Protein AF-A0AAV6U0J9-F1 (afdb_monomer)

Foldseek 3Di:
DCVLCVVVVVAWDDDDPDIHGHDDDPVVSVVSVVVVVVSCVVVVHDDDVVPDDPDDQWDQDPQWIDHDQKIFGHPVLLVCLLPQDDDFFLVSLVVNCVSLVVVVFQDPPLCVLCVLSVVLNDDDDRPPGRPCDPSNVSSSVVSSVSSVPTGIAGHDDPVFDWDWDWDDDPFWIKIWIWTQDPVRDTGTNTIDIDGRPCPCVLVVQQVVVVVLCVVVVVAWDDDRPDIHGHDDDPVVSVVSVVVSVVSCVVVVHDDDVVPDDPDDQWDCDPQWIDHPNDTHHHPVLVVCLVPQPDDPDPVSLVVSCVSVVVVCVVDPPSVVVVVVSVVVVVVVVVVVVVVPPPPDDDD

Mean predicted aligned error: 19.62 Å

InterPro domains:
  IPR000477 Reverse transcriptase domain [PF00078] (2-65)
  IPR000477 Reverse transcriptase domain [PF00078] (179-273)
  IPR043128 Reverse transcriptase/Diguanylate cyclase domain [G3DSA:3.30.70.270] (1-72)
  IPR043128 Reverse transcriptase/Diguanylate cyclase domain [G3DSA:3.30.70.270] (76-165)
  IPR043128 Reverse transcriptase/Diguanylate cyclase domain [G3DSA:3.30.70.270] (201-274)
  IPR043128 Reverse transcriptase/Diguanylate cyclase domain [G3DSA:3.30.70.270] (284-347)
  IPR043502 DNA/RNA polymerase superfamily [SSF56672] (1-189)
  IPR043502 DNA/RNA polymerase superfamily [SSF56672] (192-322)
  IPR051320 Viral Replication and Maturation Polyprotein [PTHR33064] (2-189)

Solvent-accessible surface area (backbone atoms only — not comparable to full-atom values): 20963 Å² total; per-residue (Å²): 93,63,84,76,41,59,94,39,58,92,40,37,52,64,53,87,92,48,72,50,74,61,63,94,46,71,73,54,38,54,52,54,50,51,55,49,50,52,52,34,53,77,70,72,54,82,84,59,72,95,77,62,84,75,97,58,71,61,41,82,53,97,69,21,36,40,35,88,63,34,39,27,68,29,65,76,61,49,48,56,51,66,69,51,71,86,64,80,42,61,67,47,44,50,52,50,52,53,60,54,53,74,47,38,65,53,32,84,64,41,66,66,48,42,37,56,59,55,56,68,59,61,73,90,65,88,78,63,79,69,84,80,47,71,67,37,52,54,26,53,52,50,56,39,48,41,61,70,76,42,50,70,33,40,56,84,58,89,89,55,72,77,42,78,49,73,51,78,52,102,64,28,45,39,36,37,36,27,35,64,49,97,85,74,45,81,44,58,47,42,58,47,67,48,69,65,52,70,74,56,42,58,59,55,45,30,51,49,40,51,63,67,41,60,97,37,65,92,39,38,47,70,52,58,94,47,74,51,72,58,63,95,46,70,73,56,37,53,52,55,50,51,54,51,51,54,50,29,60,75,69,72,54,83,85,59,71,94,75,61,85,74,96,61,72,60,44,82,52,96,72,21,38,39,34,89,98,42,78,42,80,31,68,76,59,53,48,54,61,74,68,52,72,83,65,87,47,74,67,46,46,51,52,49,51,53,60,51,54,76,46,41,90,79,40,86,65,38,69,63,60,48,45,56,58,49,50,58,59,51,56,61,51,56,58,64,68,62,68,76,75,81,83,84,78,82,132

Secondary structure (DSSP, 8-state):
-TTTSGGGTTTEEEETTEEEE--SSHHHHHHHHHHHHHHHHHTT----GGG---S-SEEEETTEEEETTEEEE-HHHHHHHHTPPPP-SHHHHHHHHHHHHHTGGGSTTHHHHTHHHHHTT-SS-SSS-----HHHHHHHHHHHHHHHH---EEPP-TTSPEEEEEEEETTEEEEEEEEE-TTS-EEEEEEEEEETGGGSHHHHHHHHHHHHTTT-TTTEEEETTEEEE--SSHHHHHHHHHHHHHHHHHTT----GGG---S-SSEEETTEEEETTEEEEPHHHHHHHHTPPPP-SHHHHHHHHHHHHHTGGGSTTHHHHHHHHHHHHHHHHHHHHHTTSSS----

Organism: NCBI:txid931172

pLDDT: mean 70.61, std 13.32, range [30.5, 90.56]

Structure (mmCIF, N/CA/C/O backbone):
data_AF-A0AAV6U0J9-F1
#
_entry.id   AF-A0AAV6U0J9-F1
#
loop_
_atom_site.group_PDB
_atom_site.id
_atom_site.type_symbol
_atom_site.label_atom_id
_atom_site.label_alt_id
_atom_site.label_comp_id
_atom_site.label_asym_id
_atom_site.label_entity_id
_atom_site.label_seq_id
_atom_site.pdbx_PDB_ins_code
_atom_site.Cartn_x
_atom_site.Cartn_y
_atom_site.Cartn_z
_atom_site.occupancy
_atom_site.B_iso_or_equiv
_atom_site.auth_seq_id
_atom_site.auth_comp_id
_atom_site.auth_asym_id
_atom_site.auth_atom_id
_atom_site.pdbx_PDB_model_num
ATOM 1 N N . MET A 1 1 ? -1.924 2.643 21.046 1.00 60.50 1 MET A N 1
ATOM 2 C CA . MET A 1 1 ? -2.265 3.977 20.509 1.00 60.50 1 MET A CA 1
ATOM 3 C C . MET A 1 1 ? -3.464 3.921 19.565 1.00 60.50 1 MET A C 1
ATOM 5 O O . MET A 1 1 ? -4.468 4.531 19.887 1.00 60.50 1 MET A O 1
ATOM 9 N N . ALA A 1 2 ? -3.434 3.130 18.482 1.00 60.31 2 ALA A N 1
ATOM 10 C CA . ALA A 1 2 ? -4.578 2.999 17.561 1.00 60.31 2 ALA A CA 1
ATOM 11 C C . ALA A 1 2 ? -5.885 2.516 18.226 1.00 60.31 2 ALA A C 1
ATOM 13 O O . ALA A 1 2 ? -6.949 3.039 17.942 1.00 60.31 2 ALA A O 1
ATOM 14 N N . SER A 1 3 ? -5.817 1.575 19.175 1.00 70.81 3 SER A N 1
ATOM 15 C CA . SER A 1 3 ? -6.992 1.150 19.954 1.00 70.81 3 SER A CA 1
ATOM 16 C C . SER A 1 3 ? -7.500 2.200 20.949 1.00 70.81 3 SER A C 1
ATOM 18 O O . SER A 1 3 ? -8.667 2.163 21.308 1.00 70.81 3 SER A O 1
ATOM 20 N N . LEU A 1 4 ? -6.633 3.112 21.402 1.00 75.62 4 LEU A N 1
ATOM 21 C CA . LEU A 1 4 ? -6.968 4.162 22.371 1.00 75.62 4 LEU A CA 1
ATOM 22 C C . LEU A 1 4 ? -7.661 5.355 21.700 1.00 75.62 4 LEU A C 1
ATOM 24 O O . LEU A 1 4 ? -8.470 6.028 22.326 1.00 75.62 4 LEU A O 1
ATOM 28 N N . LEU A 1 5 ? -7.314 5.622 20.440 1.00 76.06 5 LEU A N 1
ATOM 29 C CA . LEU A 1 5 ? -7.777 6.778 19.670 1.00 76.06 5 LEU A CA 1
ATOM 30 C C . LEU A 1 5 ? -8.799 6.398 18.591 1.00 76.06 5 LEU A C 1
ATOM 32 O O . LEU A 1 5 ? -9.004 7.168 17.661 1.00 76.06 5 LEU A O 1
ATOM 36 N N . ARG A 1 6 ? -9.435 5.227 18.710 1.00 74.12 6 ARG A N 1
ATOM 37 C CA . ARG A 1 6 ? -10.398 4.721 17.720 1.00 74.12 6 ARG A CA 1
ATOM 38 C C . ARG A 1 6 ? -11.583 5.673 17.520 1.00 74.12 6 ARG A C 1
ATOM 40 O O . ARG A 1 6 ? -12.019 5.874 16.397 1.00 74.12 6 ARG A O 1
ATOM 47 N N . ASP A 1 7 ? -12.046 6.321 18.587 1.00 79.56 7 ASP A N 1
ATOM 48 C CA . ASP A 1 7 ? -13.158 7.284 18.502 1.00 79.56 7 ASP A CA 1
ATOM 49 C C . ASP A 1 7 ? -12.709 8.685 18.051 1.00 79.56 7 ASP A C 1
ATOM 51 O O . ASP A 1 7 ? -13.527 9.588 17.955 1.00 79.56 7 ASP A O 1
ATOM 55 N N . CYS A 1 8 ? -11.410 8.886 17.804 1.00 77.44 8 CYS A N 1
ATOM 56 C CA . CYS A 1 8 ? -10.835 10.163 17.373 1.00 77.44 8 CYS A CA 1
ATOM 57 C C . CYS A 1 8 ? -10.249 10.080 15.953 1.00 77.44 8 CYS A C 1
ATOM 59 O O . CYS A 1 8 ? -9.480 10.954 15.561 1.00 77.44 8 CYS A O 1
ATOM 61 N N . GLU A 1 9 ? -10.564 9.032 15.182 1.00 72.81 9 GLU A N 1
ATOM 62 C CA . GLU A 1 9 ? -10.005 8.811 13.835 1.00 72.81 9 GLU A CA 1
ATOM 63 C C . GLU A 1 9 ? -10.328 9.951 12.850 1.00 72.81 9 GLU A C 1
ATOM 65 O O . GLU A 1 9 ? -9.596 10.146 11.879 1.00 72.81 9 GLU A O 1
ATOM 70 N N . GLU A 1 10 ? -11.369 10.743 13.124 1.00 73.25 10 GLU A N 1
ATOM 71 C CA . GLU A 1 10 ? -11.755 11.908 12.317 1.00 73.25 10 GLU A CA 1
ATOM 72 C C . GLU A 1 10 ? -10.733 13.055 12.369 1.00 73.25 10 GLU A C 1
ATOM 74 O O . GLU A 1 10 ? -10.600 13.796 11.396 1.00 73.25 10 GLU A O 1
ATOM 79 N N . PHE A 1 11 ? -9.992 13.197 13.473 1.00 78.69 11 PHE A N 1
ATOM 80 C CA . PHE A 1 11 ? -9.070 14.320 13.704 1.00 78.69 11 PHE A CA 1
ATOM 81 C C . PHE A 1 11 ? -7.699 13.902 14.263 1.00 78.69 11 PHE A C 1
ATOM 83 O O . PHE A 1 11 ? -6.836 14.753 14.506 1.00 78.69 11 PHE A O 1
ATOM 90 N N . ALA A 1 12 ? -7.461 12.600 14.455 1.00 77.25 12 ALA A N 1
ATOM 91 C CA . ALA A 1 12 ? -6.221 12.050 14.989 1.00 77.25 12 ALA A CA 1
ATOM 92 C C . ALA A 1 12 ? -5.748 10.821 14.202 1.00 77.25 12 ALA A C 1
ATOM 94 O O . ALA A 1 12 ? -6.445 9.817 14.082 1.00 77.25 12 ALA A O 1
ATOM 95 N N . VAL A 1 13 ? -4.502 10.861 13.731 1.00 73.75 13 VAL A N 1
ATOM 96 C CA . VAL A 1 13 ? -3.845 9.749 13.035 1.00 73.75 13 VAL A CA 1
ATOM 97 C C . VAL A 1 13 ? -2.680 9.249 13.891 1.00 73.75 13 VAL A C 1
ATOM 99 O O . VAL A 1 13 ? -1.632 9.900 13.954 1.00 73.75 13 VAL A O 1
ATOM 102 N N . PRO A 1 14 ? -2.833 8.104 14.579 1.00 73.69 14 PRO A N 1
ATOM 103 C CA . PRO A 1 14 ? -1.739 7.471 15.299 1.00 73.69 14 PRO A CA 1
ATOM 104 C C . PRO A 1 14 ? -0.861 6.627 14.366 1.00 73.69 14 PRO A C 1
ATOM 106 O O . PRO A 1 14 ? -1.352 5.824 13.574 1.00 73.69 14 PRO A O 1
ATOM 109 N N . TYR A 1 15 ? 0.456 6.726 14.534 1.00 66.06 15 TYR A N 1
ATOM 110 C CA . TYR A 1 15 ? 1.436 5.847 13.905 1.00 66.06 15 TYR A CA 1
ATOM 111 C C . TYR A 1 15 ? 2.537 5.483 14.900 1.00 66.06 15 TYR A C 1
ATOM 113 O O . TYR A 1 15 ? 3.385 6.308 15.231 1.00 66.06 15 TYR A O 1
ATOM 121 N N . LEU A 1 16 ? 2.541 4.222 15.345 1.00 70.19 16 LEU A N 1
ATOM 122 C CA . LEU A 1 16 ? 3.420 3.728 16.411 1.00 70.19 16 LEU A CA 1
ATOM 123 C C . LEU A 1 16 ? 3.350 4.634 17.655 1.00 70.19 16 LEU A C 1
ATOM 125 O O . LEU A 1 16 ? 2.334 4.613 18.356 1.00 70.19 16 LEU A O 1
ATOM 129 N N . ASP A 1 17 ? 4.404 5.417 17.884 1.00 69.75 17 ASP A N 1
ATOM 130 C CA . ASP A 1 17 ? 4.583 6.296 19.040 1.00 69.75 17 ASP A CA 1
ATOM 131 C C . ASP A 1 17 ? 4.167 7.752 18.758 1.00 69.75 17 ASP A C 1
ATOM 133 O O . ASP A 1 17 ? 3.996 8.529 19.695 1.00 69.75 17 ASP A O 1
ATOM 137 N N . ASP A 1 18 ? 3.975 8.122 17.486 1.00 71.69 18 ASP A N 1
ATOM 138 C CA . ASP A 1 18 ? 3.631 9.481 17.069 1.00 71.69 18 ASP A CA 1
ATOM 139 C C . ASP A 1 18 ? 2.128 9.602 16.778 1.00 71.69 18 ASP A C 1
ATOM 141 O O . ASP A 1 18 ? 1.522 8.732 16.150 1.00 71.69 18 ASP A O 1
ATOM 145 N N . VAL A 1 19 ? 1.518 10.721 17.167 1.00 80.56 19 VAL A N 1
ATOM 146 C CA . VAL A 1 19 ? 0.117 11.039 16.851 1.00 80.56 19 VAL A CA 1
ATOM 147 C C . VAL A 1 19 ? 0.078 12.382 16.137 1.00 80.56 19 VAL A C 1
ATOM 149 O O . VAL A 1 19 ? 0.548 13.380 16.678 1.00 80.56 19 VAL A O 1
ATOM 152 N N . ALA A 1 20 ? -0.463 12.401 14.920 1.00 80.44 20 ALA A N 1
ATOM 153 C CA . ALA A 1 20 ? -0.773 13.635 14.210 1.00 80.44 20 ALA A CA 1
ATOM 154 C C . ALA A 1 20 ? -2.216 14.038 14.515 1.00 80.44 20 ALA A C 1
ATOM 156 O O . ALA A 1 20 ? -3.119 13.220 14.367 1.00 80.44 20 ALA A O 1
ATOM 157 N N . ILE A 1 21 ? -2.422 15.286 14.927 1.00 82.94 21 ILE A N 1
ATOM 158 C CA . ILE A 1 21 ? -3.734 15.843 15.272 1.00 82.94 21 ILE A CA 1
ATOM 159 C C . ILE A 1 21 ? -3.978 17.011 14.324 1.00 82.94 21 ILE A C 1
ATOM 161 O O . ILE A 1 21 ? -3.112 17.877 14.195 1.00 82.94 21 ILE A O 1
ATOM 165 N N . PHE A 1 22 ? -5.115 17.024 13.640 1.00 80.88 22 PHE A N 1
ATOM 166 C CA . PHE A 1 22 ? -5.447 18.037 12.638 1.00 80.88 22 PHE A CA 1
ATOM 167 C C . PHE A 1 22 ? -6.876 18.530 12.835 1.00 80.88 22 PHE A C 1
ATOM 169 O O . PHE A 1 22 ? -7.719 17.843 13.403 1.00 80.88 22 PHE A O 1
ATOM 176 N N . SER A 1 23 ? -7.141 19.777 12.460 1.00 82.38 23 SER A N 1
ATOM 177 C CA . SER A 1 23 ? -8.432 20.438 12.684 1.00 82.38 23 SER A CA 1
ATOM 178 C C . SER A 1 23 ? -8.590 21.589 11.699 1.00 82.38 23 SER A C 1
ATOM 180 O O . SER A 1 23 ? -7.587 22.119 11.222 1.00 82.38 23 SER A O 1
ATOM 182 N N . ASN A 1 24 ? -9.832 21.972 11.407 1.00 78.44 24 ASN A N 1
ATOM 183 C CA . ASN A 1 24 ? -10.125 23.033 10.439 1.00 78.44 24 ASN A CA 1
ATOM 184 C C . ASN A 1 24 ? -10.125 24.433 11.072 1.00 78.44 24 ASN A C 1
ATOM 186 O O . ASN A 1 24 ? -9.854 25.413 10.384 1.00 78.44 24 ASN A O 1
ATOM 190 N N . THR A 1 25 ? -10.406 24.530 12.375 1.00 80.81 25 THR A N 1
ATOM 191 C CA . 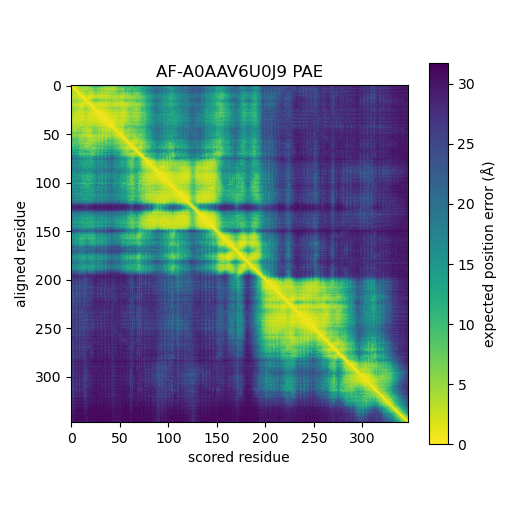THR A 1 25 ? -10.427 25.784 13.144 1.00 80.81 25 THR A CA 1
ATOM 192 C C . THR A 1 25 ? -9.531 25.673 14.375 1.00 80.81 25 THR A C 1
ATOM 194 O O . THR A 1 25 ? -9.200 24.569 14.823 1.00 80.81 25 THR A O 1
ATOM 197 N N . TRP A 1 26 ? -9.120 26.815 14.928 1.00 80.81 26 TRP A N 1
ATOM 198 C CA . TRP A 1 26 ? -8.323 26.846 16.154 1.00 80.81 26 TRP A CA 1
ATOM 199 C C . TRP A 1 26 ? -9.134 26.364 17.359 1.00 80.81 26 TRP A C 1
ATOM 201 O O . TRP A 1 26 ? -8.636 25.599 18.184 1.00 80.81 26 TRP A O 1
ATOM 211 N N . GLU A 1 27 ? -10.401 26.766 17.425 1.00 86.62 27 GLU A N 1
ATOM 212 C CA . GLU A 1 27 ? -11.333 26.410 18.488 1.00 86.62 27 GLU A CA 1
ATOM 213 C C . GLU A 1 27 ? -11.534 24.893 18.560 1.00 86.62 27 GLU A C 1
ATOM 215 O O . GLU A 1 27 ? -11.487 24.313 19.647 1.00 86.62 27 GLU A O 1
ATOM 220 N N . ASP A 1 28 ? -11.695 24.234 17.410 1.00 85.56 28 ASP A N 1
ATOM 221 C CA . ASP A 1 28 ? -11.797 22.776 17.353 1.00 85.56 28 ASP A CA 1
ATOM 222 C C . ASP A 1 28 ? -10.455 22.112 17.662 1.00 85.56 28 ASP A C 1
ATOM 224 O O . ASP A 1 28 ? -10.417 21.092 18.347 1.00 85.56 28 ASP A O 1
ATOM 228 N N . HIS A 1 29 ? -9.335 22.707 17.237 1.00 85.44 29 HIS A N 1
ATOM 229 C CA . HIS A 1 29 ? -8.008 22.162 17.526 1.00 85.44 29 HIS A CA 1
ATOM 230 C C . HIS A 1 29 ? -7.719 22.065 19.024 1.00 85.44 29 HIS A C 1
ATOM 232 O O . HIS A 1 29 ? -7.178 21.058 19.485 1.00 85.44 29 HIS A O 1
ATOM 238 N N . VAL A 1 30 ? -8.111 23.081 19.796 1.00 88.75 30 VAL A N 1
ATOM 239 C CA . VAL A 1 30 ? -7.970 23.067 21.257 1.00 88.75 30 VAL A CA 1
ATOM 240 C C . VAL A 1 30 ? -8.827 21.958 21.872 1.00 88.75 30 VAL A C 1
ATOM 242 O O . VAL A 1 30 ? -8.308 21.174 22.665 1.00 88.75 30 VAL A O 1
ATOM 245 N N . LYS A 1 31 ? -10.092 21.816 21.451 1.00 89.50 31 LYS A N 1
ATOM 246 C CA . LYS A 1 31 ? -10.983 20.743 21.933 1.00 89.50 31 LYS A CA 1
ATOM 247 C C . LYS A 1 31 ? -10.430 19.349 21.624 1.00 89.50 31 LYS A C 1
ATOM 249 O O . LYS A 1 31 ? -10.399 18.486 22.498 1.00 89.50 31 LYS A O 1
ATOM 254 N N . HIS A 1 32 ? -9.943 19.135 20.403 1.00 89.50 32 HIS A N 1
ATOM 255 C CA . HIS A 1 32 ? -9.346 17.866 19.988 1.00 89.50 32 HIS A CA 1
ATOM 256 C C . HIS A 1 32 ? -8.084 17.528 20.793 1.00 89.50 32 HIS A C 1
ATOM 258 O O . HIS A 1 32 ? -7.884 16.376 21.187 1.00 89.50 32 HIS A O 1
ATOM 264 N N . LEU A 1 33 ? -7.230 18.523 21.066 1.00 88.88 33 LEU A N 1
ATOM 265 C CA . LEU A 1 33 ? -6.052 18.346 21.919 1.00 88.88 33 LEU A CA 1
ATOM 266 C C . LEU A 1 33 ? -6.445 17.962 23.347 1.00 88.88 33 LEU A C 1
ATOM 268 O O . LEU A 1 33 ? -5.858 17.034 23.906 1.00 88.88 33 LEU A O 1
ATOM 272 N N . GLU A 1 34 ? -7.438 18.639 23.923 1.00 89.56 34 GLU A N 1
ATOM 273 C CA . GLU A 1 34 ? -7.950 18.329 25.259 1.00 89.56 34 GLU A CA 1
ATOM 274 C C . GLU A 1 34 ? -8.471 16.893 25.342 1.00 89.56 34 GLU A C 1
ATOM 276 O O . GLU A 1 34 ? -8.063 16.145 26.235 1.00 89.56 34 GLU A O 1
ATOM 281 N N . GLU A 1 35 ? -9.296 16.469 24.382 1.00 88.81 35 GLU A N 1
ATOM 282 C CA . GLU A 1 35 ? -9.837 15.110 24.353 1.00 88.81 35 GLU A CA 1
ATOM 283 C C . GLU A 1 35 ? -8.719 14.058 24.289 1.00 88.81 35 GLU A C 1
ATOM 285 O O . GLU A 1 35 ? -8.701 13.089 25.059 1.00 88.81 35 GLU A O 1
ATOM 290 N N . ILE A 1 36 ? -7.725 14.273 23.425 1.00 87.62 36 ILE A N 1
ATOM 291 C CA . ILE A 1 36 ? -6.599 13.350 23.266 1.00 87.62 36 ILE A CA 1
ATOM 292 C C . ILE A 1 36 ? -5.731 13.312 24.523 1.00 87.62 36 ILE A C 1
ATOM 294 O O . ILE A 1 36 ? -5.326 12.229 24.954 1.00 87.62 36 ILE A O 1
ATOM 298 N N . PHE A 1 37 ? -5.463 14.456 25.154 1.00 89.06 37 PHE A N 1
ATOM 299 C CA . PHE A 1 37 ? -4.699 14.502 26.400 1.00 89.06 37 PHE A CA 1
ATOM 300 C C . PHE A 1 37 ? -5.424 13.801 27.547 1.00 89.06 37 PHE A C 1
ATOM 302 O O . PHE A 1 37 ? -4.777 13.085 28.316 1.00 89.06 37 PHE A O 1
ATOM 309 N N . VAL A 1 38 ? -6.750 13.930 27.639 1.00 89.50 38 VAL A N 1
ATOM 310 C CA . VAL A 1 38 ? -7.556 13.183 28.613 1.00 89.50 38 VAL A CA 1
ATOM 311 C C . VAL A 1 38 ? -7.432 11.679 28.366 1.00 89.50 38 VAL A C 1
ATOM 313 O O . VAL A 1 38 ? -7.128 10.935 29.302 1.00 89.50 38 VAL A O 1
ATOM 316 N N . LYS A 1 39 ? -7.568 11.214 27.116 1.00 86.88 39 LYS A N 1
ATOM 317 C CA . LYS A 1 39 ? -7.416 9.787 26.774 1.00 86.88 39 LYS A CA 1
ATOM 318 C C . LYS A 1 39 ? -6.006 9.265 27.071 1.00 86.88 39 LYS A C 1
ATOM 320 O O . LYS A 1 39 ? -5.857 8.201 27.675 1.00 86.88 39 LYS A O 1
ATOM 325 N N . MET A 1 40 ? -4.963 10.022 26.722 1.00 86.06 40 MET A N 1
ATOM 326 C CA . MET A 1 40 ? -3.572 9.662 27.025 1.00 86.06 40 MET A CA 1
ATOM 327 C C . MET A 1 40 ? -3.310 9.590 28.533 1.00 86.06 40 MET A C 1
ATOM 329 O O . MET A 1 40 ? -2.667 8.645 28.995 1.00 86.06 40 MET A O 1
ATOM 333 N N . LYS A 1 41 ? -3.854 10.536 29.310 1.00 87.38 41 LYS A N 1
ATOM 334 C CA . LYS A 1 41 ? -3.749 10.553 30.775 1.00 87.38 41 LYS A CA 1
ATOM 335 C C . LYS A 1 41 ? -4.421 9.329 31.399 1.00 87.38 41 LYS A C 1
ATOM 337 O O . LYS A 1 41 ? -3.810 8.675 32.243 1.00 87.38 41 LYS A O 1
ATOM 342 N N . THR A 1 42 ? -5.628 8.976 30.954 1.00 88.31 42 THR A N 1
ATOM 343 C CA . THR A 1 42 ? -6.356 7.778 31.417 1.00 88.31 42 THR A CA 1
ATOM 344 C C . THR A 1 42 ? -5.591 6.493 31.101 1.00 88.31 42 THR A C 1
ATOM 346 O O . THR A 1 42 ? -5.514 5.590 31.933 1.00 88.31 42 THR A O 1
ATOM 349 N N . ALA A 1 43 ? -4.943 6.435 29.936 1.00 85.25 43 ALA A N 1
ATOM 350 C CA . ALA A 1 43 ? -4.096 5.318 29.529 1.00 85.25 43 ALA A CA 1
ATOM 351 C C . ALA A 1 43 ? -2.693 5.313 30.170 1.00 85.25 43 ALA A C 1
ATOM 353 O O . ALA A 1 43 ? -1.892 4.435 29.853 1.00 85.25 43 ALA A O 1
ATOM 354 N N . LYS A 1 44 ? -2.382 6.271 31.058 1.00 88.25 44 LYS A N 1
ATOM 355 C CA . LYS A 1 44 ? -1.063 6.448 31.699 1.00 88.25 44 LYS A CA 1
ATOM 356 C C . LYS A 1 44 ? 0.091 6.592 30.694 1.00 88.25 44 LYS A C 1
ATOM 358 O O . LYS A 1 44 ? 1.203 6.128 30.939 1.00 88.25 44 LYS A O 1
ATOM 363 N N . LEU A 1 45 ? -0.171 7.233 29.555 1.00 84.75 45 LEU A N 1
ATOM 364 C CA . LEU A 1 45 ? 0.845 7.567 28.560 1.00 84.75 45 LEU A CA 1
ATOM 365 C C . LEU A 1 45 ? 1.417 8.956 28.841 1.00 84.75 45 LEU A C 1
ATOM 367 O O . LEU A 1 45 ? 0.685 9.903 29.124 1.00 84.75 45 LEU A O 1
ATOM 371 N N . HIS A 1 46 ? 2.738 9.079 28.731 1.00 82.75 46 HIS A N 1
ATOM 372 C CA . HIS A 1 46 ? 3.446 10.334 28.949 1.00 82.75 46 HIS A CA 1
ATOM 373 C C . HIS A 1 46 ? 3.974 10.887 27.628 1.00 82.75 46 HIS A C 1
ATOM 375 O O . HIS A 1 46 ? 4.677 10.204 26.885 1.00 82.75 46 HIS A O 1
ATOM 381 N N . LEU A 1 47 ? 3.663 12.153 27.361 1.00 82.50 47 LEU A N 1
ATOM 382 C CA . LEU A 1 47 ? 4.219 12.903 26.242 1.00 82.50 47 LEU A CA 1
ATOM 383 C C . LEU A 1 47 ? 5.609 13.418 26.616 1.00 82.50 47 LEU A C 1
ATOM 385 O O . LEU A 1 47 ? 5.831 13.853 27.744 1.00 82.50 47 LEU A O 1
ATOM 389 N N . LYS A 1 48 ? 6.544 13.405 25.662 1.00 83.62 48 LYS A N 1
ATOM 390 C CA . LYS A 1 48 ? 7.858 14.039 25.818 1.00 83.62 48 LYS A CA 1
ATOM 391 C C . LYS A 1 48 ? 7.808 15.446 25.207 1.00 83.62 48 LYS A C 1
ATOM 393 O O . LYS A 1 48 ? 7.927 15.542 23.98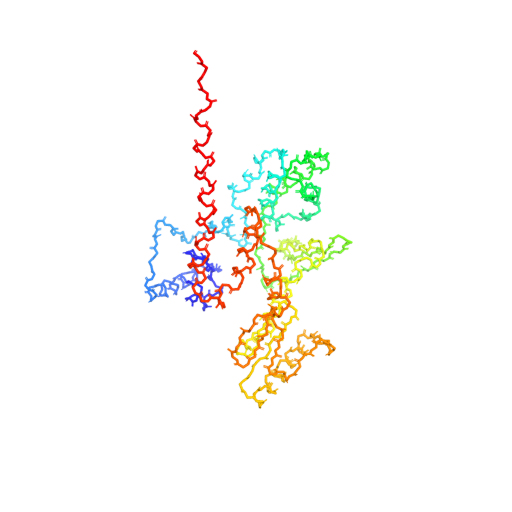5 1.00 83.62 48 LYS A O 1
ATOM 398 N N . PRO A 1 49 ? 7.718 16.533 26.002 1.00 81.25 49 PRO A N 1
ATOM 399 C CA . PRO A 1 49 ? 7.462 17.877 25.472 1.00 81.25 49 PRO A CA 1
ATOM 400 C C . PRO A 1 49 ? 8.503 18.341 24.451 1.00 81.25 49 PRO A C 1
ATOM 402 O O . PRO A 1 49 ? 8.159 18.974 23.463 1.00 81.25 49 PRO A O 1
ATOM 405 N N . SER A 1 50 ? 9.770 17.948 24.627 1.00 77.81 50 SER A N 1
ATOM 406 C CA . SER A 1 50 ? 10.860 18.301 23.708 1.00 77.81 50 SER A CA 1
ATOM 407 C C . SER A 1 50 ? 10.768 17.665 22.317 1.00 77.81 50 SER A C 1
ATOM 409 O O . SER A 1 50 ? 11.497 18.079 21.421 1.00 77.81 50 SER A O 1
ATOM 411 N N . LYS A 1 51 ? 9.905 16.661 22.123 1.00 78.69 51 LYS A N 1
ATOM 412 C CA . LYS A 1 51 ? 9.621 16.062 20.810 1.00 78.69 51 LYS A CA 1
ATOM 413 C C . LYS A 1 51 ? 8.252 16.460 20.254 1.00 78.69 51 LYS A C 1
ATOM 415 O O . LYS A 1 51 ? 7.968 16.148 19.102 1.00 78.69 51 LYS A O 1
ATOM 420 N N . CYS A 1 52 ? 7.415 17.129 21.043 1.00 81.25 52 CYS A N 1
ATOM 421 C CA . CYS A 1 52 ? 6.081 17.527 20.621 1.00 81.25 52 CYS A CA 1
ATOM 422 C C . CYS A 1 52 ? 6.130 18.824 19.806 1.00 81.25 52 CYS A C 1
ATOM 424 O O . CYS A 1 52 ? 6.827 19.776 20.155 1.00 81.25 52 CYS A O 1
ATOM 426 N N . GLN A 1 53 ? 5.358 18.865 18.724 1.00 78.88 53 GLN A N 1
ATOM 427 C CA . GLN A 1 53 ? 5.141 20.061 17.915 1.00 78.88 53 GLN A CA 1
ATOM 428 C C . GLN A 1 53 ? 3.654 20.397 17.988 1.00 78.88 53 GLN A C 1
ATOM 430 O O . GLN A 1 53 ? 2.832 19.629 17.501 1.00 78.88 53 GLN A O 1
ATOM 435 N N . PHE A 1 54 ? 3.316 21.517 18.624 1.00 82.62 54 PHE A N 1
ATOM 436 C CA . PHE A 1 54 ? 1.932 21.961 18.795 1.00 82.62 54 PHE A CA 1
ATOM 437 C C . PHE A 1 54 ? 1.626 23.146 17.887 1.00 82.62 54 PHE A C 1
ATOM 439 O O . PHE A 1 54 ? 2.508 23.981 17.670 1.00 82.62 54 PHE A O 1
ATOM 446 N N . ALA A 1 55 ? 0.382 23.213 17.398 1.00 75.50 55 ALA A N 1
ATOM 447 C CA . ALA A 1 55 ? -0.177 24.379 16.711 1.00 75.50 55 ALA A CA 1
ATOM 448 C C . ALA A 1 55 ? 0.713 24.930 15.578 1.00 75.50 55 ALA A C 1
ATOM 450 O O . ALA A 1 55 ? 0.947 26.132 15.473 1.00 75.50 55 ALA A O 1
ATOM 451 N N . ARG A 1 56 ? 1.277 24.045 14.750 1.00 76.56 56 ARG A N 1
ATOM 452 C CA . ARG A 1 56 ? 2.085 24.444 13.593 1.00 76.56 56 ARG A CA 1
ATOM 453 C C . ARG A 1 56 ? 1.234 24.375 12.336 1.00 76.56 56 ARG A C 1
ATOM 455 O O . ARG A 1 56 ? 0.572 23.370 12.107 1.00 76.56 56 ARG A O 1
ATOM 462 N N . GLU A 1 57 ? 1.346 25.390 11.484 1.00 66.81 57 GLU A N 1
ATOM 463 C CA . GLU A 1 57 ? 0.727 25.374 10.152 1.00 66.81 57 GLU A CA 1
ATOM 464 C C . GLU A 1 57 ? 1.247 24.220 9.286 1.00 66.81 57 GLU A C 1
ATOM 466 O O . GLU A 1 57 ? 0.511 23.681 8.465 1.00 66.81 57 GLU A O 1
ATOM 471 N N . HIS A 1 58 ? 2.511 23.836 9.490 1.00 71.94 58 HIS A N 1
ATOM 472 C CA . HIS A 1 58 ? 3.181 22.741 8.800 1.00 71.94 58 HIS A CA 1
ATOM 473 C C . HIS A 1 58 ? 3.935 21.865 9.806 1.00 71.94 58 HIS A C 1
ATOM 475 O O . HIS A 1 58 ? 4.730 22.363 10.607 1.00 71.94 58 HIS A O 1
ATOM 481 N N . VAL A 1 59 ? 3.729 20.550 9.741 1.00 72.62 59 VAL A N 1
ATOM 482 C CA . VAL A 1 59 ? 4.364 19.563 10.626 1.00 72.62 59 VAL A CA 1
ATOM 483 C C . VAL A 1 59 ? 5.067 18.496 9.801 1.00 72.62 59 VAL A C 1
ATOM 485 O O . VAL A 1 59 ? 4.554 18.017 8.789 1.00 72.62 59 VAL A O 1
ATOM 488 N N . LYS A 1 60 ? 6.253 18.080 10.253 1.00 67.44 60 LYS A N 1
ATOM 489 C CA . LYS A 1 60 ? 6.936 16.922 9.679 1.00 67.44 60 LYS A CA 1
ATOM 490 C C . LYS A 1 60 ? 6.360 15.641 10.281 1.00 67.44 60 LYS A C 1
ATOM 492 O O . LYS A 1 60 ? 6.611 15.343 11.442 1.00 67.44 60 LYS A O 1
ATOM 497 N N . TYR A 1 61 ? 5.664 14.849 9.475 1.00 66.75 61 TYR A N 1
ATOM 498 C CA . TYR A 1 61 ? 5.054 13.589 9.891 1.00 66.75 61 TYR A CA 1
ATOM 499 C C . TYR A 1 61 ? 5.366 12.471 8.885 1.00 66.75 61 TYR A C 1
ATOM 501 O O . TYR A 1 61 ? 5.187 12.630 7.677 1.00 66.75 61 TYR A O 1
ATOM 509 N N . LEU A 1 62 ? 5.909 11.343 9.363 1.00 63.00 62 LEU A N 1
ATOM 510 C CA . LEU A 1 62 ? 6.276 10.166 8.547 1.00 63.00 62 LEU A CA 1
ATOM 511 C C . LEU A 1 62 ? 7.119 10.485 7.296 1.00 63.00 62 LEU A C 1
ATOM 513 O O . LEU A 1 62 ? 6.933 9.922 6.212 1.00 63.00 62 LEU A O 1
ATOM 517 N N . GLY A 1 63 ? 8.061 11.421 7.434 1.00 60.03 63 GLY A N 1
ATOM 518 C CA . GLY A 1 63 ? 8.938 11.845 6.338 1.00 60.03 63 GLY A CA 1
ATOM 519 C C . GLY A 1 63 ? 8.257 12.706 5.268 1.00 60.03 63 GLY A C 1
ATOM 520 O O . GLY A 1 63 ? 8.815 12.845 4.179 1.00 60.03 63 GLY A O 1
ATOM 521 N N . HIS A 1 64 ? 7.090 13.272 5.573 1.00 62.81 64 HIS A N 1
ATOM 522 C CA . HIS A 1 64 ? 6.381 14.275 4.780 1.00 62.81 64 HIS A CA 1
ATOM 523 C C . HIS A 1 64 ? 6.218 15.556 5.602 1.00 62.81 64 HIS A C 1
ATOM 525 O O . HIS A 1 64 ? 6.245 15.505 6.827 1.00 62.81 64 HIS A O 1
ATOM 531 N N . ILE A 1 65 ? 6.060 16.688 4.931 1.00 66.12 65 ILE A N 1
ATOM 532 C CA . ILE A 1 65 ? 5.603 17.948 5.510 1.00 66.12 65 ILE A CA 1
ATOM 533 C C . ILE A 1 65 ? 4.107 18.032 5.201 1.00 66.12 65 ILE A C 1
ATOM 535 O O . ILE A 1 65 ? 3.715 17.974 4.034 1.00 66.12 65 ILE A O 1
ATOM 539 N N . VAL A 1 66 ? 3.281 18.088 6.239 1.00 67.56 66 VAL A N 1
ATOM 540 C CA . VAL A 1 66 ? 1.817 18.112 6.152 1.00 67.56 66 VAL A CA 1
ATOM 541 C C . VAL A 1 66 ? 1.331 19.430 6.742 1.00 67.56 66 VAL A C 1
ATOM 543 O O . VAL A 1 66 ? 1.762 19.790 7.836 1.00 67.56 66 VAL A O 1
ATOM 546 N N . GLY A 1 67 ? 0.474 20.149 6.023 1.00 66.25 67 GLY A N 1
ATOM 547 C CA . GLY A 1 67 ? -0.040 21.450 6.453 1.00 66.25 67 GLY A CA 1
ATOM 548 C C . GLY A 1 67 ? -0.891 22.115 5.376 1.00 66.25 67 GLY A C 1
ATOM 549 O O . GLY A 1 67 ? -0.670 21.854 4.198 1.00 66.25 67 GLY A O 1
ATOM 550 N N . GLN A 1 68 ? -1.870 22.936 5.772 1.00 65.12 68 GLN A N 1
ATOM 551 C CA . GLN A 1 68 ? -2.716 23.738 4.863 1.00 65.12 68 GLN A CA 1
ATOM 552 C C . GLN A 1 68 ? -3.282 22.959 3.656 1.00 65.12 68 GLN A C 1
ATOM 554 O O . GLN A 1 68 ? -3.138 23.373 2.508 1.00 65.12 68 GLN A O 1
ATOM 559 N N . SER A 1 69 ? -3.875 21.786 3.895 1.00 62.41 69 SER A N 1
ATOM 560 C CA . SER A 1 69 ? -4.418 20.916 2.830 1.00 62.41 69 SER A CA 1
ATOM 561 C C . SER A 1 69 ? -3.393 20.466 1.778 1.00 62.41 69 SER A C 1
ATOM 563 O O . SER A 1 69 ? -3.756 20.009 0.696 1.00 62.41 69 SER A O 1
ATOM 565 N N . GLN A 1 70 ? -2.101 20.554 2.093 1.00 62.31 70 GLN A N 1
ATOM 566 C CA . GLN A 1 70 ? -1.003 20.124 1.243 1.00 62.31 70 GLN A CA 1
ATOM 567 C C . GLN A 1 70 ? -0.160 19.067 1.954 1.00 62.31 70 GLN A C 1
ATOM 569 O O . GLN A 1 70 ? 0.106 19.116 3.160 1.00 62.31 70 GLN A O 1
ATOM 574 N N . ARG A 1 71 ? 0.325 18.106 1.171 1.00 62.19 71 ARG A N 1
ATOM 575 C CA . ARG A 1 71 ? 1.292 17.109 1.618 1.00 62.19 71 ARG A CA 1
ATOM 576 C C . ARG A 1 71 ? 2.495 17.108 0.691 1.00 62.19 71 ARG A C 1
ATOM 578 O O . ARG A 1 71 ? 2.409 16.670 -0.456 1.00 62.19 71 ARG A O 1
ATOM 585 N N . LYS A 1 72 ? 3.639 17.510 1.239 1.00 63.53 72 LYS A N 1
ATOM 586 C CA . LYS A 1 72 ? 4.931 17.552 0.549 1.00 63.53 72 LYS A CA 1
ATOM 587 C C . LYS A 1 72 ? 5.853 16.440 1.063 1.00 63.53 72 LYS A C 1
ATOM 589 O O . LYS A 1 72 ? 5.815 16.114 2.249 1.00 63.53 72 LYS A O 1
ATOM 594 N N . PRO A 1 73 ? 6.684 15.801 0.231 1.00 60.47 73 PRO A N 1
ATOM 595 C CA . PRO A 1 73 ? 7.804 15.002 0.710 1.00 60.47 73 PRO A CA 1
ATOM 596 C C . PRO A 1 73 ? 8.735 15.831 1.605 1.00 60.47 73 PRO A C 1
ATOM 598 O O . PRO A 1 73 ? 8.948 17.014 1.360 1.00 60.47 73 PRO A O 1
ATOM 601 N N . GLY A 1 74 ? 9.323 15.216 2.631 1.00 62.34 74 GLY A N 1
ATOM 602 C CA . GLY A 1 74 ? 10.354 15.878 3.428 1.00 62.34 74 GLY A CA 1
ATOM 603 C C . GLY A 1 74 ? 11.618 16.145 2.603 1.00 62.34 74 GLY A C 1
ATOM 604 O O . GLY A 1 74 ? 12.149 15.224 1.977 1.00 62.34 74 GLY A O 1
ATOM 605 N N . GLU A 1 75 ? 12.127 17.377 2.660 1.00 61.53 75 GLU A N 1
ATOM 606 C CA . GLU A 1 75 ? 13.269 17.877 1.869 1.00 61.53 75 GLU A CA 1
ATOM 607 C C . GLU A 1 75 ? 14.501 16.963 1.908 1.00 61.53 75 GLU A C 1
ATOM 609 O O . GLU A 1 75 ? 15.083 16.680 0.864 1.00 61.53 75 GLU A O 1
ATOM 614 N N . LEU A 1 76 ? 14.829 16.393 3.074 1.00 54.81 76 LEU A N 1
ATOM 615 C CA . LEU A 1 76 ? 15.994 15.511 3.256 1.00 54.81 76 LEU A CA 1
ATOM 616 C C . LEU A 1 76 ? 15.986 14.273 2.345 1.00 54.81 76 LEU A C 1
ATOM 618 O O . LEU A 1 76 ? 17.037 13.780 1.949 1.00 54.81 76 LEU A O 1
ATOM 622 N N . LYS A 1 77 ? 14.806 13.740 2.014 1.00 64.19 77 LYS A N 1
ATOM 623 C CA . LYS A 1 77 ? 14.696 12.555 1.155 1.00 64.19 77 LYS A CA 1
ATOM 624 C C . LYS A 1 77 ? 14.576 12.915 -0.327 1.00 64.19 77 LYS A C 1
ATOM 626 O O . LYS A 1 77 ? 15.007 12.117 -1.151 1.00 64.19 77 LYS A O 1
ATOM 631 N N . ILE A 1 78 ? 14.056 14.101 -0.666 1.00 66.56 78 ILE A N 1
ATOM 632 C CA . ILE A 1 78 ? 14.141 14.636 -2.037 1.00 66.56 78 ILE A CA 1
ATOM 633 C C . ILE A 1 78 ? 15.606 14.903 -2.382 1.00 66.56 78 ILE A C 1
ATOM 635 O O . ILE A 1 78 ? 16.065 14.523 -3.456 1.00 66.56 78 ILE A O 1
ATOM 639 N N . GLN A 1 79 ? 16.354 15.504 -1.457 1.00 68.62 79 GLN A N 1
ATOM 640 C CA . GLN A 1 79 ? 17.772 15.787 -1.640 1.00 68.62 79 GLN A CA 1
ATOM 641 C C . GLN A 1 79 ? 18.579 14.501 -1.863 1.00 68.62 79 GLN A C 1
ATOM 643 O O . GLN A 1 79 ? 19.349 14.427 -2.813 1.00 68.62 79 GLN A O 1
ATOM 648 N N . ALA A 1 80 ? 18.292 13.439 -1.101 1.00 71.50 80 ALA A N 1
ATOM 649 C CA . ALA A 1 80 ? 18.900 12.124 -1.309 1.00 71.50 80 ALA A CA 1
ATOM 650 C C . ALA A 1 80 ? 18.608 11.508 -2.693 1.00 71.50 80 ALA A C 1
ATOM 652 O O . ALA A 1 80 ? 19.404 10.708 -3.177 1.00 71.50 80 ALA A O 1
ATOM 653 N N . VAL A 1 81 ? 17.483 11.854 -3.333 1.00 75.56 81 VAL A N 1
ATOM 654 C CA . VAL A 1 81 ? 17.197 11.442 -4.718 1.00 75.56 81 VAL A CA 1
ATOM 655 C C . VAL A 1 81 ? 17.930 12.332 -5.723 1.00 75.56 81 VAL A C 1
ATOM 657 O O . VAL A 1 81 ? 18.505 11.817 -6.678 1.00 75.56 81 VAL A O 1
ATOM 660 N N . LYS A 1 82 ? 17.947 13.653 -5.504 1.00 76.62 82 LYS A N 1
ATOM 661 C CA . LYS A 1 82 ? 18.663 14.620 -6.356 1.00 76.62 82 LYS A CA 1
ATOM 662 C C . LYS A 1 82 ? 20.162 14.329 -6.422 1.00 76.62 82 LYS A C 1
ATOM 664 O O . LYS A 1 82 ? 20.742 14.343 -7.502 1.00 76.62 82 LYS A O 1
ATOM 669 N N . GLU A 1 83 ? 20.761 14.034 -5.276 1.00 81.69 83 GLU A N 1
ATOM 670 C CA . GLU A 1 83 ? 22.193 13.763 -5.119 1.00 81.69 83 GLU A CA 1
ATOM 671 C C . GLU A 1 83 ? 22.542 12.283 -5.339 1.00 81.69 83 GLU A C 1
ATOM 673 O O . GLU A 1 83 ? 23.698 11.887 -5.182 1.00 81.69 83 GLU A O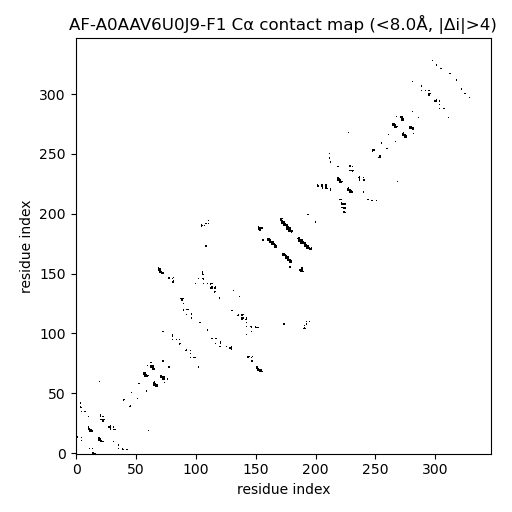 1
ATOM 678 N N . PHE A 1 84 ? 21.564 11.441 -5.696 1.00 83.81 84 PHE A N 1
ATOM 679 C CA . PHE A 1 84 ? 21.814 10.018 -5.884 1.00 83.81 84 PHE A CA 1
ATOM 680 C C . PHE A 1 84 ? 22.805 9.807 -7.044 1.00 83.81 84 PHE A C 1
ATOM 682 O O . PHE A 1 84 ? 22.541 10.262 -8.162 1.00 83.81 84 PHE A O 1
ATOM 689 N N . PRO A 1 85 ? 23.938 9.114 -6.820 1.00 85.75 85 PRO A N 1
ATOM 690 C CA . PRO A 1 85 ? 24.940 8.913 -7.858 1.00 85.75 85 PRO A CA 1
ATOM 691 C C . PRO A 1 85 ? 24.442 7.933 -8.920 1.00 85.75 85 PRO A C 1
ATOM 693 O O . PRO A 1 85 ? 23.686 7.005 -8.620 1.00 85.75 85 PRO A O 1
ATOM 696 N N . ARG A 1 86 ? 24.921 8.091 -10.159 1.00 87.00 86 ARG A N 1
ATOM 697 C CA . ARG A 1 86 ? 24.572 7.210 -11.283 1.00 87.00 86 ARG A CA 1
ATOM 698 C C . ARG A 1 86 ? 24.782 5.728 -10.914 1.00 87.00 86 ARG A C 1
ATOM 700 O O . ARG A 1 86 ? 25.930 5.333 -10.669 1.00 87.00 86 ARG A O 1
ATOM 707 N N . PRO A 1 87 ? 23.720 4.897 -10.886 1.00 86.50 87 PRO A N 1
ATOM 708 C CA . PRO A 1 87 ? 23.819 3.500 -10.479 1.00 86.50 87 PRO A CA 1
ATOM 709 C C . PRO A 1 87 ? 24.722 2.684 -11.413 1.00 86.50 87 PRO A C 1
ATOM 711 O O . PRO A 1 87 ? 24.483 2.605 -12.611 1.00 86.50 87 PRO A O 1
ATOM 714 N N . GLN A 1 88 ? 25.729 2.017 -10.853 1.00 81.44 88 GLN A N 1
ATOM 715 C CA . GLN A 1 88 ? 26.694 1.183 -11.585 1.00 81.44 88 GLN A CA 1
ATOM 716 C C . GLN A 1 88 ? 26.366 -0.316 -11.513 1.00 81.44 88 GLN A C 1
ATOM 718 O O . GLN A 1 88 ? 26.924 -1.128 -12.246 1.00 81.44 88 GLN A O 1
ATOM 723 N N . ASN A 1 89 ? 25.487 -0.723 -10.594 1.00 82.31 89 ASN A N 1
ATOM 724 C CA . ASN A 1 89 ? 25.157 -2.128 -10.370 1.00 82.31 89 ASN A CA 1
ATOM 725 C C . ASN A 1 89 ? 23.674 -2.333 -10.023 1.00 82.31 89 ASN A C 1
ATOM 727 O O . ASN A 1 89 ? 22.976 -1.414 -9.591 1.00 82.31 89 ASN A O 1
ATOM 731 N N . LYS A 1 90 ? 23.192 -3.576 -10.164 1.00 81.00 90 LYS A N 1
ATOM 732 C CA . LYS A 1 90 ? 21.791 -3.944 -9.879 1.00 81.00 90 LYS A CA 1
ATOM 733 C C . LYS A 1 90 ? 21.361 -3.618 -8.442 1.00 81.00 90 LYS A C 1
ATOM 735 O O . LYS A 1 90 ? 20.186 -3.354 -8.203 1.00 81.00 90 LYS A O 1
ATOM 740 N N . THR A 1 91 ? 22.283 -3.625 -7.479 1.00 80.38 91 THR A N 1
ATOM 741 C CA . THR A 1 91 ? 21.991 -3.268 -6.081 1.00 80.38 91 THR A CA 1
ATOM 742 C C . THR A 1 91 ? 21.689 -1.778 -5.941 1.00 80.38 91 THR A C 1
ATOM 744 O O . THR A 1 91 ? 20.698 -1.412 -5.315 1.00 80.38 91 THR A O 1
ATOM 747 N N . GLN A 1 92 ? 22.489 -0.920 -6.573 1.00 81.94 92 GLN A N 1
ATOM 748 C CA . GLN A 1 92 ? 22.278 0.526 -6.601 1.00 81.94 92 GLN A CA 1
ATOM 749 C C . GLN A 1 92 ? 21.008 0.890 -7.374 1.00 81.94 92 GLN A C 1
ATOM 751 O O . GLN A 1 92 ? 20.252 1.734 -6.905 1.00 81.94 92 GLN A O 1
ATOM 756 N N . ILE A 1 93 ? 20.709 0.192 -8.477 1.00 84.56 93 ILE A N 1
ATOM 757 C CA . ILE A 1 93 ? 19.442 0.360 -9.210 1.00 84.56 93 ILE A CA 1
ATOM 758 C C . ILE A 1 93 ? 18.246 0.013 -8.314 1.00 84.56 93 ILE A C 1
ATOM 760 O O . ILE A 1 93 ? 17.291 0.782 -8.245 1.00 84.56 93 ILE A O 1
ATOM 764 N N . ARG A 1 94 ? 18.296 -1.106 -7.573 1.00 80.00 94 ARG A N 1
ATOM 765 C CA . ARG A 1 94 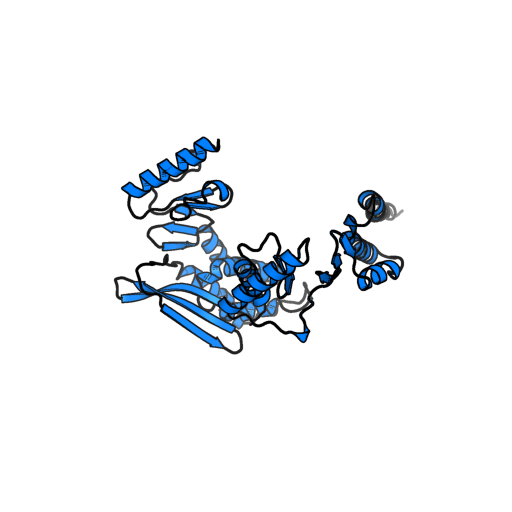? 17.243 -1.461 -6.599 1.00 80.00 94 ARG A CA 1
ATOM 766 C C . ARG A 1 94 ? 17.101 -0.422 -5.493 1.00 80.00 94 ARG A C 1
ATOM 768 O O . ARG A 1 94 ? 15.978 -0.103 -5.120 1.00 80.00 94 ARG A O 1
ATOM 775 N N . SER A 1 95 ? 18.218 0.088 -4.979 1.00 80.69 95 SER A N 1
ATOM 776 C CA . SER A 1 95 ? 18.225 1.126 -3.944 1.00 80.69 95 SER A CA 1
ATOM 777 C C . SER A 1 95 ? 17.551 2.408 -4.443 1.00 80.69 95 SER A C 1
ATOM 779 O O . SER A 1 95 ? 16.617 2.901 -3.809 1.00 80.69 95 SER A O 1
ATOM 781 N N . PHE A 1 96 ? 17.938 2.882 -5.632 1.00 85.12 96 PHE A N 1
ATOM 782 C CA . PHE A 1 96 ? 17.337 4.049 -6.271 1.00 85.12 96 PHE A CA 1
ATOM 783 C C . PHE A 1 96 ? 15.842 3.851 -6.543 1.00 85.12 96 PHE A C 1
ATOM 785 O O . PHE A 1 96 ? 15.031 4.678 -6.137 1.00 85.12 96 PHE A O 1
ATOM 792 N N . LEU A 1 97 ? 15.451 2.729 -7.158 1.00 82.56 97 LEU A N 1
ATOM 793 C CA . LEU A 1 97 ? 14.044 2.422 -7.434 1.00 82.56 97 LEU A CA 1
ATOM 794 C C . LEU A 1 97 ? 13.214 2.262 -6.156 1.00 82.56 97 LEU A C 1
ATOM 796 O O . LEU A 1 97 ? 12.035 2.602 -6.157 1.00 82.56 97 LEU A O 1
ATOM 800 N N . GLY A 1 98 ? 13.804 1.778 -5.061 1.00 76.12 98 GLY A N 1
ATOM 801 C CA . GLY A 1 98 ? 13.150 1.735 -3.754 1.00 76.12 98 GLY A CA 1
ATOM 802 C C . GLY A 1 98 ? 12.892 3.135 -3.194 1.00 76.12 98 GLY A C 1
ATOM 803 O O . GLY A 1 98 ? 11.784 3.424 -2.738 1.00 76.12 98 GLY A O 1
ATOM 804 N N . LEU A 1 99 ? 13.890 4.019 -3.280 1.00 76.06 99 LEU A N 1
ATOM 805 C CA . LEU A 1 99 ? 13.789 5.403 -2.820 1.00 76.06 99 LEU A CA 1
ATOM 806 C C . LEU A 1 99 ? 12.805 6.219 -3.674 1.00 76.06 99 LEU A C 1
ATOM 808 O O . LEU A 1 99 ? 11.890 6.836 -3.134 1.00 76.06 99 LEU A O 1
ATOM 812 N N . ALA A 1 100 ? 12.934 6.169 -4.999 1.00 77.38 100 ALA A N 1
ATOM 813 C CA . ALA A 1 100 ? 12.020 6.833 -5.927 1.00 77.38 100 ALA A CA 1
ATOM 814 C C . ALA A 1 100 ? 10.609 6.218 -5.864 1.00 77.38 100 ALA A C 1
ATOM 816 O O . ALA A 1 100 ? 9.605 6.929 -5.883 1.00 77.38 100 ALA A O 1
ATOM 817 N N . GLY A 1 101 ? 10.518 4.897 -5.686 1.00 71.62 101 GLY A N 1
ATOM 818 C CA . GLY A 1 101 ? 9.264 4.160 -5.544 1.00 71.62 101 GLY A CA 1
ATOM 819 C C . GLY A 1 101 ? 8.466 4.533 -4.293 1.00 71.62 101 GLY A C 1
ATOM 820 O O . GLY A 1 101 ? 7.235 4.514 -4.339 1.00 71.62 101 GLY A O 1
ATOM 821 N N . TYR A 1 102 ? 9.126 4.945 -3.204 1.00 67.50 102 TYR A N 1
ATOM 822 C CA . TYR A 1 102 ? 8.449 5.518 -2.031 1.00 67.50 102 TYR A CA 1
ATOM 823 C C . TYR A 1 102 ? 7.633 6.768 -2.407 1.00 67.50 102 TYR A C 1
ATOM 825 O O . TYR A 1 102 ? 6.521 6.970 -1.911 1.00 67.50 102 TYR A O 1
ATOM 833 N N . TYR A 1 103 ? 8.152 7.555 -3.353 1.00 68.31 103 TYR A N 1
ATOM 834 C CA . TYR A 1 103 ? 7.545 8.777 -3.873 1.00 68.31 103 TYR A CA 1
ATOM 835 C C . TYR A 1 103 ? 6.781 8.594 -5.185 1.00 68.31 103 TYR A C 1
ATOM 837 O O . TYR A 1 103 ? 6.346 9.580 -5.769 1.00 68.31 103 TYR A O 1
ATOM 845 N N . ARG A 1 104 ? 6.518 7.355 -5.620 1.00 70.00 104 ARG A N 1
ATOM 846 C CA . ARG A 1 104 ? 5.779 7.073 -6.867 1.00 70.00 104 ARG A CA 1
ATOM 847 C C . ARG A 1 104 ? 4.436 7.804 -6.979 1.00 70.00 104 ARG A C 1
ATOM 849 O O . ARG A 1 104 ? 3.978 8.067 -8.077 1.00 70.00 104 ARG A O 1
ATOM 856 N N . ARG A 1 105 ? 3.813 8.132 -5.840 1.00 63.34 105 ARG A N 1
ATOM 857 C CA . ARG A 1 105 ? 2.542 8.874 -5.760 1.00 63.34 105 ARG A CA 1
ATOM 858 C C . ARG A 1 105 ? 2.655 10.341 -6.194 1.00 63.34 105 ARG A C 1
ATOM 860 O O . ARG A 1 105 ? 1.634 10.957 -6.433 1.00 63.34 105 ARG A O 1
ATOM 867 N N . TYR A 1 106 ? 3.862 10.887 -6.286 1.00 65.56 106 TYR A N 1
ATOM 868 C CA . TYR A 1 106 ? 4.124 12.264 -6.718 1.00 65.56 106 TYR A CA 1
ATOM 869 C C . TYR A 1 106 ? 4.582 12.341 -8.181 1.00 65.56 106 TYR A C 1
ATOM 871 O O . TYR A 1 106 ? 4.715 13.429 -8.727 1.00 65.56 106 TYR A O 1
ATOM 879 N N . ILE A 1 107 ? 4.841 11.194 -8.819 1.00 70.19 107 ILE A N 1
ATOM 880 C CA . ILE A 1 107 ? 5.392 11.119 -10.173 1.00 70.19 107 ILE A CA 1
ATOM 881 C C . ILE A 1 107 ? 4.335 10.492 -11.090 1.00 70.19 107 ILE A C 1
ATOM 883 O O . ILE A 1 107 ? 4.143 9.269 -11.050 1.00 70.19 107 ILE A O 1
ATOM 887 N N . PRO A 1 108 ? 3.662 11.290 -11.936 1.00 68.19 108 PRO A N 1
ATOM 888 C CA . PRO A 1 108 ? 2.833 10.759 -13.009 1.00 68.19 108 PRO A CA 1
ATOM 889 C C . PRO A 1 108 ? 3.645 9.793 -13.870 1.00 68.19 108 PRO A C 1
ATOM 891 O O . PRO A 1 108 ? 4.814 10.039 -14.164 1.00 68.19 108 PRO A O 1
ATOM 894 N N . ASP A 1 109 ? 3.031 8.672 -14.232 1.00 68.62 109 ASP A N 1
ATOM 895 C CA . ASP A 1 109 ? 3.631 7.653 -15.093 1.00 68.62 109 ASP A CA 1
ATOM 896 C C . ASP A 1 109 ? 4.936 7.030 -14.590 1.00 68.62 109 ASP A C 1
ATOM 898 O O . ASP A 1 109 ? 5.677 6.433 -15.375 1.00 68.62 109 ASP A O 1
ATOM 902 N N . PHE A 1 110 ? 5.172 7.062 -13.271 1.00 75.38 110 PHE A N 1
ATOM 903 C CA . PHE A 1 110 ? 6.361 6.491 -12.631 1.00 75.38 110 PHE A CA 1
ATOM 904 C C . PHE A 1 110 ? 6.752 5.122 -13.192 1.00 75.38 110 PHE A C 1
ATOM 906 O O . PHE A 1 110 ? 7.920 4.875 -13.453 1.00 75.38 110 PHE A O 1
ATOM 913 N N . SER A 1 111 ? 5.789 4.219 -13.396 1.00 70.62 111 SER A N 1
ATOM 914 C CA . SER A 1 111 ? 6.084 2.864 -13.870 1.00 70.62 111 SER A CA 1
ATOM 915 C C . SER A 1 111 ? 6.564 2.794 -15.320 1.00 70.62 111 SER A C 1
ATOM 917 O O . SER A 1 111 ? 7.274 1.852 -15.641 1.00 70.62 111 SER A O 1
ATOM 919 N N . VAL A 1 112 ? 6.175 3.738 -16.187 1.00 75.00 112 VAL A N 1
ATOM 920 C CA . VAL A 1 112 ? 6.675 3.817 -17.574 1.00 75.00 112 VAL A CA 1
ATOM 921 C C . VAL A 1 112 ? 8.073 4.410 -17.565 1.00 75.00 112 VAL A C 1
ATOM 923 O O . VAL A 1 112 ? 8.978 3.820 -18.142 1.00 75.00 112 VAL A O 1
ATOM 926 N N . ILE A 1 113 ? 8.270 5.505 -16.827 1.00 81.00 113 ILE A N 1
ATOM 927 C CA . ILE A 1 113 ? 9.582 6.146 -16.708 1.00 81.00 113 ILE A CA 1
ATOM 928 C C . ILE A 1 113 ? 10.583 5.173 -16.067 1.00 81.00 113 ILE A C 1
ATOM 930 O O . ILE A 1 113 ? 11.698 5.021 -16.541 1.00 81.00 113 ILE A O 1
ATOM 934 N N . ALA A 1 114 ? 10.176 4.431 -15.035 1.00 82.88 114 ALA A N 1
ATOM 935 C CA . ALA A 1 114 ? 11.022 3.448 -14.368 1.00 82.88 114 ALA A CA 1
ATOM 936 C C . ALA A 1 114 ? 11.158 2.115 -15.129 1.00 82.88 114 ALA A C 1
ATOM 938 O O . ALA A 1 114 ? 11.970 1.284 -14.717 1.00 82.88 114 ALA A O 1
ATOM 939 N N . ALA A 1 115 ? 10.390 1.862 -16.198 1.00 81.50 115 ALA A N 1
ATOM 940 C CA . ALA A 1 115 ? 10.397 0.569 -16.891 1.00 81.50 115 ALA A CA 1
ATOM 941 C C . ALA A 1 115 ? 11.798 0.155 -17.388 1.00 81.50 115 ALA A C 1
ATOM 943 O O . ALA A 1 115 ? 12.212 -0.952 -17.032 1.00 81.50 115 ALA A O 1
ATOM 944 N N . PRO A 1 116 ? 12.585 1.026 -18.061 1.00 83.31 116 PRO A N 1
ATOM 945 C CA . PRO A 1 116 ? 13.946 0.691 -18.491 1.00 83.31 116 PRO A CA 1
ATOM 946 C C . PRO A 1 116 ? 14.845 0.269 -17.320 1.00 83.31 116 PRO A C 1
ATOM 948 O O . PRO A 1 116 ? 15.538 -0.744 -17.385 1.00 83.31 116 PRO A O 1
ATOM 951 N N . LEU A 1 117 ? 14.757 0.978 -16.189 1.00 83.69 117 LEU A N 1
ATOM 952 C CA . LEU A 1 117 ? 15.521 0.666 -14.976 1.00 83.69 117 LEU A CA 1
ATOM 953 C C . LEU A 1 117 ? 15.062 -0.640 -14.312 1.00 83.69 117 LEU A C 1
ATOM 955 O O . LEU A 1 117 ? 15.867 -1.378 -13.743 1.00 83.69 117 LEU A O 1
ATOM 959 N N . THR A 1 118 ? 13.765 -0.942 -14.377 1.00 82.31 118 THR A N 1
ATOM 960 C CA . THR A 1 118 ? 13.196 -2.174 -13.814 1.00 82.31 118 THR A CA 1
ATOM 961 C C . THR A 1 118 ? 13.560 -3.390 -14.668 1.00 82.31 118 THR A C 1
ATOM 963 O O . THR A 1 118 ? 13.764 -4.484 -14.137 1.00 82.31 118 THR A O 1
ATOM 966 N N . ASP A 1 119 ? 13.696 -3.205 -15.981 1.00 81.81 119 ASP A N 1
ATOM 967 C CA . ASP A 1 119 ? 14.111 -4.246 -16.919 1.00 81.81 119 ASP A CA 1
ATOM 968 C C . ASP A 1 119 ? 15.566 -4.673 -16.701 1.00 81.81 119 ASP A C 1
ATOM 970 O O . ASP A 1 119 ? 15.851 -5.872 -16.724 1.00 81.81 119 ASP A O 1
ATOM 974 N N . LEU A 1 120 ? 16.455 -3.741 -16.334 1.00 79.75 120 LEU A N 1
ATOM 975 C CA . LEU A 1 120 ? 17.837 -4.045 -15.925 1.00 79.75 120 LEU A CA 1
ATOM 976 C C . LEU A 1 120 ? 17.930 -4.963 -14.691 1.00 79.75 120 LEU A C 1
ATOM 978 O O . LEU A 1 120 ? 18.969 -5.581 -14.440 1.00 79.75 120 LEU A O 1
ATOM 982 N N . LEU A 1 121 ? 16.855 -5.073 -13.904 1.00 76.62 121 LEU A N 1
ATOM 983 C CA . LEU A 1 121 ? 16.785 -5.956 -12.738 1.00 76.62 121 LEU A CA 1
ATOM 984 C C . LEU A 1 121 ? 16.301 -7.372 -13.064 1.00 76.62 121 LEU A C 1
ATOM 986 O O . LEU A 1 121 ? 16.368 -8.238 -12.183 1.00 76.62 121 LEU A O 1
ATOM 990 N N . LYS A 1 122 ? 15.824 -7.626 -14.288 1.00 71.62 122 LYS A N 1
ATOM 991 C CA . LYS A 1 122 ? 15.402 -8.959 -14.733 1.00 71.62 122 LYS A CA 1
ATOM 992 C C . LYS A 1 122 ? 16.635 -9.864 -14.935 1.00 71.62 122 LYS A C 1
ATOM 994 O O . LYS A 1 122 ? 17.725 -9.408 -15.277 1.00 71.62 122 LYS A O 1
ATOM 999 N N . GLY A 1 123 ? 16.473 -11.164 -14.677 1.00 63.44 123 GLY A N 1
ATOM 1000 C CA . GLY A 1 123 ? 17.546 -12.171 -14.752 1.00 63.44 123 GLY A CA 1
ATOM 1001 C C . GLY A 1 123 ? 18.149 -12.558 -13.391 1.00 63.44 123 GLY A C 1
ATOM 1002 O O . GLY A 1 123 ? 18.217 -11.747 -12.468 1.00 63.44 123 GLY A O 1
ATOM 1003 N N . LYS A 1 124 ? 18.559 -13.830 -13.256 1.00 55.09 124 LYS A N 1
ATOM 1004 C CA . LYS A 1 124 ? 19.030 -14.434 -11.991 1.00 55.09 124 LYS A CA 1
ATOM 1005 C C . LYS A 1 124 ? 20.454 -14.026 -11.590 1.00 55.09 124 LYS A C 1
ATOM 1007 O O . LYS A 1 124 ? 20.800 -14.158 -10.418 1.00 55.09 124 LYS A O 1
ATOM 1012 N N . ASP A 1 125 ? 21.252 -13.495 -12.514 1.00 55.38 125 ASP A N 1
ATOM 1013 C CA . ASP A 1 125 ? 22.650 -13.173 -12.237 1.00 55.38 125 ASP A CA 1
ATOM 1014 C C . ASP A 1 125 ? 22.825 -11.811 -11.564 1.00 55.38 125 ASP A C 1
ATOM 1016 O O . ASP A 1 125 ? 22.444 -10.756 -12.078 1.00 55.38 125 ASP A O 1
ATOM 1020 N N . VAL A 1 126 ? 23.447 -11.852 -10.386 1.00 53.56 126 VAL A N 1
ATOM 1021 C CA . VAL A 1 126 ? 23.802 -10.689 -9.558 1.00 53.56 126 VAL A CA 1
ATOM 1022 C C . VAL A 1 126 ? 25.026 -9.946 -10.125 1.00 53.56 126 VAL A C 1
ATOM 1024 O O . VAL A 1 126 ? 25.220 -8.774 -9.817 1.00 53.56 126 VAL A O 1
ATOM 1027 N N . LYS A 1 127 ? 25.823 -10.611 -10.977 1.00 50.25 127 LYS A N 1
ATOM 1028 C CA . LYS A 1 127 ? 27.103 -10.128 -11.533 1.00 50.25 127 LYS A CA 1
ATOM 1029 C C . LYS A 1 127 ? 27.082 -9.766 -13.023 1.00 50.25 127 LYS A C 1
ATOM 1031 O O . LYS A 1 127 ? 28.103 -9.320 -13.533 1.00 50.25 127 LYS A O 1
ATOM 1036 N N . SER A 1 128 ? 25.972 -9.966 -13.733 1.00 56.50 128 SER A N 1
ATOM 1037 C CA . SER A 1 128 ? 25.879 -9.566 -15.143 1.00 56.50 128 SER A CA 1
ATOM 1038 C C . SER A 1 128 ? 26.078 -8.051 -15.248 1.00 56.50 128 SER A C 1
ATOM 1040 O O . SER A 1 128 ? 25.380 -7.315 -14.540 1.00 56.50 128 SER A O 1
ATOM 1042 N N . SER A 1 129 ? 27.006 -7.609 -16.100 1.00 58.31 129 SER A N 1
ATOM 1043 C CA . SER A 1 129 ? 27.227 -6.196 -16.409 1.00 58.31 129 SER A CA 1
ATOM 1044 C C . SER A 1 129 ? 25.886 -5.521 -16.688 1.00 58.31 129 SER A C 1
ATOM 1046 O O . SER A 1 129 ? 25.060 -6.016 -17.457 1.00 58.31 129 SER A O 1
ATOM 1048 N N . VAL A 1 130 ? 25.622 -4.421 -15.988 1.00 68.31 130 VAL A N 1
ATOM 1049 C CA . VAL A 1 130 ? 24.433 -3.618 -16.254 1.00 68.31 130 VAL A CA 1
ATOM 1050 C C . VAL A 1 130 ? 24.665 -2.954 -17.604 1.00 68.31 130 VAL A C 1
ATOM 1052 O O . VAL A 1 130 ? 25.523 -2.082 -17.717 1.00 68.31 130 VAL A O 1
ATOM 1055 N N . ASN A 1 131 ? 23.938 -3.386 -18.633 1.00 77.25 131 ASN A N 1
ATOM 1056 C CA . ASN A 1 131 ? 23.979 -2.723 -19.929 1.00 77.25 131 ASN A CA 1
ATOM 1057 C C . ASN A 1 131 ? 23.175 -1.420 -19.842 1.00 77.25 131 ASN A C 1
ATOM 1059 O O . ASN A 1 131 ? 21.971 -1.406 -20.085 1.00 77.25 131 ASN A O 1
ATOM 1063 N N . TRP A 1 132 ? 23.829 -0.353 -19.390 1.00 84.00 132 TRP A N 1
ATOM 1064 C CA . TRP A 1 132 ? 23.197 0.944 -19.201 1.00 84.00 132 TRP A CA 1
ATOM 1065 C C . TRP A 1 132 ? 23.024 1.656 -20.545 1.00 84.00 132 TRP A C 1
ATOM 1067 O O . TRP A 1 132 ? 23.987 2.157 -21.123 1.00 84.00 132 TRP A O 1
ATOM 1077 N N . THR A 1 133 ? 21.790 1.700 -21.038 1.00 86.19 133 THR A N 1
ATOM 1078 C CA . THR A 1 133 ? 21.428 2.357 -22.301 1.00 86.19 133 THR A CA 1
ATOM 1079 C C . THR A 1 133 ? 21.135 3.847 -22.103 1.00 86.19 133 THR A C 1
ATOM 1081 O O . THR A 1 133 ? 20.893 4.293 -20.981 1.00 86.19 133 THR A O 1
ATOM 1084 N N . SER A 1 134 ? 21.089 4.624 -23.192 1.00 86.62 134 SER A N 1
ATOM 1085 C CA . SER A 1 134 ? 20.639 6.029 -23.161 1.00 86.62 134 SER A CA 1
ATOM 1086 C C . SER A 1 134 ? 19.240 6.170 -22.556 1.00 86.62 134 SER A C 1
ATOM 1088 O O . SER A 1 134 ? 19.031 6.995 -21.680 1.00 86.62 134 SER A O 1
ATOM 1090 N N . THR A 1 135 ? 18.326 5.259 -22.898 1.00 86.00 135 THR A N 1
ATOM 1091 C CA . THR A 1 135 ? 16.968 5.215 -22.332 1.00 86.00 135 THR A CA 1
ATOM 1092 C C . THR A 1 135 ? 16.937 5.019 -20.812 1.00 86.00 135 THR A C 1
ATOM 1094 O O . THR A 1 135 ? 15.989 5.449 -20.160 1.00 86.00 135 THR A O 1
ATOM 1097 N N . CYS A 1 136 ? 17.956 4.376 -20.228 1.00 85.19 136 CYS A N 1
ATOM 1098 C CA . CYS A 1 136 ? 18.086 4.247 -18.776 1.00 85.19 136 CYS A CA 1
ATOM 1099 C C . CYS A 1 136 ? 18.597 5.538 -18.130 1.00 85.19 136 CYS A C 1
ATOM 1101 O O . CYS A 1 136 ? 18.172 5.861 -17.023 1.00 85.19 136 CYS A O 1
ATOM 1103 N N . GLU A 1 137 ? 19.478 6.274 -18.813 1.00 89.38 137 GLU A N 1
ATOM 1104 C CA . GLU A 1 137 ? 19.939 7.593 -18.370 1.00 89.38 137 GLU A CA 1
ATOM 1105 C C . GLU A 1 137 ? 18.789 8.605 -18.392 1.00 89.38 137 GLU A C 1
ATOM 1107 O O . GLU A 1 137 ? 18.528 9.253 -17.380 1.00 89.38 137 GLU A O 1
ATOM 1112 N N . ASP A 1 138 ? 18.030 8.648 -19.491 1.00 88.94 138 ASP A N 1
ATOM 1113 C CA . ASP A 1 138 ? 16.868 9.528 -19.640 1.00 88.94 138 ASP A CA 1
ATOM 1114 C C . ASP A 1 138 ? 15.818 9.237 -18.558 1.00 88.94 138 ASP A C 1
ATOM 1116 O O . ASP A 1 138 ? 15.316 10.144 -17.898 1.00 88.94 138 ASP A O 1
ATOM 1120 N N . ALA A 1 139 ? 15.533 7.954 -18.306 1.00 86.44 139 ALA A N 1
ATOM 1121 C CA . ALA A 1 139 ? 14.644 7.524 -17.230 1.00 86.44 139 ALA A CA 1
ATOM 1122 C C . ALA A 1 139 ? 15.138 7.951 -15.838 1.00 86.44 139 ALA A C 1
ATOM 1124 O O . ALA A 1 139 ? 14.342 8.347 -14.985 1.00 86.44 139 ALA A O 1
ATOM 1125 N N . PHE A 1 140 ? 16.442 7.838 -15.581 1.00 88.81 140 PHE A N 1
ATOM 1126 C CA . PHE A 1 140 ? 17.044 8.185 -14.297 1.00 88.81 140 PHE A CA 1
ATOM 1127 C C . PHE A 1 140 ? 16.961 9.690 -14.018 1.00 88.81 140 PHE A C 1
ATOM 1129 O O . PHE A 1 140 ? 16.497 10.087 -12.944 1.00 88.81 140 PHE A O 1
ATOM 1136 N N . GLU A 1 141 ? 17.342 10.521 -14.987 1.00 88.25 141 GLU A N 1
ATOM 1137 C CA . GLU A 1 141 ? 17.286 11.977 -14.844 1.00 88.25 141 GLU A CA 1
ATOM 1138 C C . GLU A 1 141 ? 15.848 12.506 -14.840 1.00 88.25 141 GLU A C 1
ATOM 1140 O O . GLU A 1 141 ? 15.521 13.376 -14.031 1.00 88.25 141 GLU A O 1
ATOM 1145 N N . GLU A 1 142 ? 14.940 11.921 -15.626 1.00 85.50 142 GLU A N 1
ATOM 1146 C CA . GLU A 1 142 ? 13.528 12.312 -15.606 1.00 85.50 142 GLU A CA 1
ATOM 1147 C C . GLU A 1 142 ? 12.879 12.035 -14.239 1.00 85.50 142 GLU A C 1
ATOM 1149 O O . GLU A 1 142 ? 12.141 12.872 -13.712 1.00 85.50 142 GLU A O 1
ATOM 1154 N N . LEU A 1 143 ? 13.193 10.902 -13.596 1.00 84.38 143 LEU A N 1
ATOM 1155 C CA . LEU A 1 143 ? 12.712 10.615 -12.238 1.00 84.38 143 LEU A CA 1
ATOM 1156 C C . LEU A 1 143 ? 13.243 11.624 -11.212 1.00 84.38 143 LEU A C 1
ATOM 1158 O O . LEU A 1 143 ? 12.486 12.064 -10.341 1.00 84.38 143 LEU A O 1
ATOM 1162 N N . LYS A 1 144 ? 14.517 12.020 -11.319 1.00 84.94 144 LYS A N 1
ATOM 1163 C CA . LYS A 1 144 ? 15.115 13.047 -10.452 1.00 84.94 144 LYS A CA 1
ATOM 1164 C C . LYS A 1 144 ? 14.462 14.407 -10.673 1.00 84.94 144 LYS A C 1
ATOM 1166 O O . LYS A 1 144 ? 14.118 15.082 -9.699 1.00 84.94 144 LYS A O 1
ATOM 1171 N N . LYS A 1 145 ? 14.228 14.787 -11.928 1.00 83.81 145 LYS A N 1
ATOM 1172 C CA . LYS A 1 145 ? 13.578 16.042 -12.313 1.00 83.81 145 LYS A CA 1
ATOM 1173 C C . LYS A 1 145 ? 12.144 16.129 -11.787 1.00 83.81 145 LYS A C 1
ATOM 1175 O O . LYS A 1 145 ? 11.818 17.065 -11.063 1.00 83.81 145 LYS A O 1
ATOM 1180 N N . ARG A 1 146 ? 11.305 15.116 -12.032 1.00 77.56 146 ARG A N 1
ATOM 1181 C CA . ARG A 1 146 ? 9.893 15.109 -11.590 1.00 77.56 146 ARG A CA 1
ATOM 1182 C C . ARG A 1 146 ? 9.741 15.195 -10.074 1.00 77.56 146 ARG A C 1
ATOM 1184 O O . ARG A 1 146 ? 8.865 15.904 -9.585 1.00 77.56 146 ARG A O 1
ATOM 1191 N N . LEU A 1 147 ? 10.621 14.525 -9.330 1.00 73.06 147 LEU A N 1
ATOM 1192 C CA . LEU A 1 147 ? 10.662 14.623 -7.867 1.00 73.06 147 LEU A CA 1
ATOM 1193 C C . LEU A 1 147 ? 11.136 15.984 -7.357 1.00 73.06 147 LEU A C 1
ATOM 1195 O O . LEU A 1 147 ? 10.853 16.342 -6.215 1.00 73.06 147 LEU A O 1
ATOM 1199 N N . SER A 1 148 ? 11.853 16.729 -8.194 1.00 71.06 148 SER A N 1
ATOM 1200 C CA . SER A 1 148 ? 12.359 18.064 -7.888 1.00 71.06 148 SER A CA 1
ATOM 1201 C C . SER A 1 148 ? 11.345 19.165 -8.191 1.00 71.06 148 SER A C 1
ATOM 1203 O O . SER A 1 148 ? 11.330 20.162 -7.476 1.00 71.06 148 SER A O 1
ATOM 1205 N N . GLU A 1 149 ? 10.520 18.986 -9.226 1.00 69.00 149 GLU A N 1
ATOM 1206 C CA . GLU A 1 149 ? 9.626 20.021 -9.764 1.00 69.00 149 GLU A CA 1
ATOM 1207 C C . GLU A 1 149 ? 8.191 19.959 -9.219 1.00 69.00 149 GLU A C 1
ATOM 1209 O O . GLU A 1 149 ? 7.537 20.995 -9.132 1.00 69.00 149 GLU A O 1
ATOM 1214 N N . ARG A 1 150 ? 7.673 18.780 -8.836 1.00 62.19 150 ARG A N 1
ATOM 1215 C CA . ARG A 1 150 ? 6.239 18.624 -8.506 1.00 62.19 150 ARG A CA 1
ATOM 1216 C C . ARG A 1 150 ? 5.979 17.880 -7.183 1.00 62.19 150 ARG A C 1
ATOM 1218 O O . ARG A 1 150 ? 5.508 16.744 -7.191 1.00 62.19 150 ARG A O 1
ATOM 1225 N N . PRO A 1 151 ? 6.256 18.486 -6.012 1.00 55.19 151 PRO A N 1
ATOM 1226 C CA . PRO A 1 151 ? 6.168 17.774 -4.742 1.00 55.19 151 PRO A CA 1
ATOM 1227 C C . PRO A 1 151 ? 4.842 17.969 -3.987 1.00 55.19 151 PRO A C 1
ATOM 1229 O O . PRO A 1 151 ? 4.796 17.624 -2.811 1.00 55.19 151 PRO A O 1
ATOM 1232 N N . VAL A 1 152 ? 3.775 18.524 -4.576 1.00 56.62 152 VAL A N 1
ATOM 1233 C CA . VAL A 1 152 ? 2.534 18.811 -3.825 1.00 56.62 152 VAL A CA 1
ATOM 1234 C C . VAL A 1 152 ? 1.411 17.872 -4.249 1.00 56.62 152 VAL A C 1
ATOM 1236 O O . VAL A 1 152 ? 0.928 17.946 -5.373 1.00 56.62 152 VAL A O 1
ATOM 1239 N N . LEU A 1 153 ? 1.003 16.990 -3.334 1.00 60.59 153 LEU A N 1
ATOM 1240 C CA . LEU A 1 153 ? -0.320 16.368 -3.387 1.00 60.59 153 LEU A CA 1
ATOM 1241 C C . LEU A 1 153 ? -1.244 17.168 -2.479 1.00 60.59 153 LEU A C 1
ATOM 1243 O O . LEU A 1 153 ? -0.847 17.549 -1.372 1.00 60.59 153 LEU A O 1
ATOM 1247 N N . TYR A 1 154 ? -2.460 17.399 -2.946 1.00 62.94 154 TYR A N 1
ATOM 1248 C CA . TYR A 1 154 ? -3.489 18.071 -2.169 1.00 62.94 154 TYR A CA 1
ATOM 1249 C C . TYR A 1 154 ? -4.252 17.046 -1.334 1.00 62.94 154 TYR A C 1
ATOM 1251 O O . TYR A 1 154 ? -4.478 15.912 -1.768 1.00 62.94 154 TYR A O 1
ATOM 1259 N N . SER A 1 155 ? -4.618 17.433 -0.118 1.00 63.28 155 SER A N 1
ATOM 1260 C CA . SER A 1 155 ? -5.565 16.670 0.685 1.00 63.28 155 SER A CA 1
ATOM 1261 C C . SER A 1 155 ? -6.929 16.678 -0.014 1.00 63.28 155 SER A C 1
ATOM 1263 O O . SER A 1 155 ? -7.312 17.720 -0.545 1.00 63.28 155 SER A O 1
ATOM 1265 N N . PRO A 1 156 ? -7.653 15.547 -0.038 1.00 67.69 156 PRO A N 1
ATOM 1266 C CA . PRO A 1 156 ? -8.988 15.503 -0.620 1.00 67.69 156 PRO A CA 1
ATOM 1267 C C . PRO A 1 156 ? -9.937 16.416 0.158 1.00 67.69 156 PRO A C 1
ATOM 1269 O O . PRO A 1 156 ? -10.005 16.334 1.385 1.00 67.69 156 PRO A O 1
ATOM 1272 N N . ASP A 1 157 ? -10.687 17.241 -0.560 1.00 71.94 157 ASP A N 1
ATOM 1273 C CA . ASP A 1 157 ? -11.814 17.984 -0.013 1.00 71.94 157 ASP A CA 1
ATOM 1274 C C . ASP A 1 157 ? -13.090 17.168 -0.230 1.00 71.94 157 ASP A C 1
ATOM 1276 O O . ASP A 1 157 ? -13.627 17.107 -1.330 1.00 71.94 157 ASP A O 1
ATOM 1280 N N . PHE A 1 158 ? -13.603 16.518 0.809 1.00 72.81 158 PHE A N 1
ATOM 1281 C CA . PHE A 1 158 ? -14.799 15.681 0.676 1.00 72.81 158 PHE A CA 1
ATOM 1282 C C . PHE A 1 158 ? -16.083 16.464 0.353 1.00 72.81 158 PHE A C 1
ATOM 1284 O O . PHE A 1 158 ? -17.101 15.841 0.055 1.00 72.81 158 PHE A O 1
ATOM 1291 N N . THR A 1 159 ? -16.051 17.801 0.389 1.00 71.62 159 THR A N 1
ATOM 1292 C CA . THR A 1 159 ? -17.170 18.655 -0.034 1.00 71.62 159 THR A CA 1
ATOM 1293 C C . THR A 1 159 ? -17.163 18.947 -1.537 1.00 71.62 159 THR A C 1
ATOM 1295 O O . THR A 1 159 ? -18.199 19.309 -2.097 1.00 71.62 159 THR A O 1
ATOM 1298 N N . ALA A 1 160 ? -16.028 18.739 -2.212 1.00 74.31 160 ALA A N 1
ATOM 1299 C CA . ALA A 1 160 ? -15.863 18.969 -3.641 1.00 74.31 160 ALA A CA 1
ATOM 1300 C C . ALA A 1 160 ? -16.049 17.682 -4.468 1.00 74.31 160 ALA A C 1
ATOM 1302 O O . ALA A 1 160 ? -15.786 16.563 -4.020 1.00 74.31 160 ALA A O 1
ATOM 1303 N N . SER A 1 161 ? -16.473 17.834 -5.726 1.00 75.94 161 SER A N 1
ATOM 1304 C CA . SER A 1 161 ? -16.652 16.698 -6.640 1.00 75.94 161 SER A CA 1
ATOM 1305 C C . SER A 1 161 ? -15.312 16.085 -7.038 1.00 75.94 161 SER A C 1
ATOM 1307 O O . SER A 1 161 ? -14.422 16.784 -7.515 1.00 75.94 161 SER A O 1
ATOM 1309 N N . PHE A 1 162 ? -15.185 14.769 -6.883 1.00 78.94 162 PHE A N 1
ATOM 1310 C CA . PHE A 1 162 ? -14.014 14.023 -7.336 1.00 78.94 162 PHE A CA 1
ATOM 1311 C C . PHE A 1 162 ? -14.079 13.750 -8.839 1.00 78.94 162 PHE A C 1
ATOM 1313 O O . PHE A 1 162 ? -15.103 13.303 -9.357 1.00 78.94 162 PHE A O 1
ATOM 1320 N N . ILE A 1 163 ? -12.952 13.946 -9.516 1.00 75.81 163 ILE A N 1
ATOM 1321 C CA . ILE A 1 163 ? -12.742 13.576 -10.911 1.00 75.81 163 ILE A CA 1
ATOM 1322 C C . ILE A 1 163 ? -11.883 12.314 -10.932 1.00 75.81 163 ILE A C 1
ATOM 1324 O O . ILE A 1 163 ? -10.839 12.232 -10.285 1.00 75.81 163 ILE A O 1
ATOM 1328 N N . ILE A 1 164 ? -12.345 11.306 -11.669 1.00 75.69 164 ILE A N 1
ATOM 1329 C CA . ILE A 1 164 ? -11.589 10.082 -11.916 1.00 75.69 164 ILE A CA 1
ATOM 1330 C C . ILE A 1 164 ? -11.257 10.044 -13.398 1.00 75.69 164 ILE A C 1
ATOM 1332 O O . ILE A 1 164 ? -12.146 9.930 -14.240 1.00 75.69 164 ILE A O 1
ATOM 1336 N N . GLN A 1 165 ? -9.967 10.096 -13.703 1.00 66.88 165 GLN A N 1
ATOM 1337 C CA . GLN A 1 165 ? -9.452 9.880 -15.046 1.00 66.88 165 GLN A CA 1
ATOM 1338 C C . GLN A 1 165 ? -8.763 8.526 -15.081 1.00 66.88 165 GLN A C 1
ATOM 1340 O O . GLN A 1 165 ? -7.869 8.259 -14.281 1.00 66.88 165 GLN A O 1
ATOM 1345 N N . SER A 1 166 ? -9.183 7.654 -15.991 1.00 68.50 166 SER A N 1
ATOM 1346 C CA . SER A 1 166 ? -8.576 6.338 -16.167 1.00 68.50 166 SER A CA 1
ATOM 1347 C C . SER A 1 166 ? -8.099 6.150 -17.595 1.00 68.50 166 SER A C 1
ATOM 1349 O O . SER A 1 166 ? -8.853 6.413 -18.528 1.00 68.50 166 SER A O 1
ATOM 1351 N N . ASP A 1 167 ? -6.892 5.619 -17.743 1.00 55.03 167 ASP A N 1
ATOM 1352 C CA . ASP A 1 167 ? -6.328 5.195 -19.018 1.00 55.03 167 ASP A CA 1
ATOM 1353 C C . ASP A 1 167 ? -5.770 3.771 -18.893 1.00 55.03 167 ASP A C 1
ATOM 1355 O O . ASP A 1 167 ? -5.245 3.368 -17.848 1.00 55.03 167 ASP A O 1
ATOM 1359 N N . ALA A 1 168 ? -5.912 2.978 -19.948 1.00 56.31 168 ALA A N 1
ATOM 1360 C CA . ALA A 1 168 ? -5.529 1.577 -19.966 1.00 56.31 168 ALA A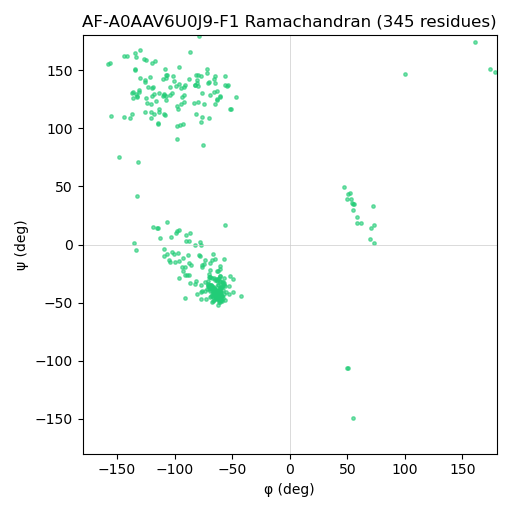 CA 1
ATOM 1361 C C . ALA A 1 168 ? -4.679 1.267 -21.197 1.00 56.31 168 ALA A C 1
ATOM 1363 O O . ALA A 1 168 ? -5.027 1.586 -22.327 1.00 56.31 168 ALA A O 1
ATOM 1364 N N . SER A 1 169 ? -3.573 0.562 -20.970 1.00 59.41 169 SER A N 1
ATOM 1365 C CA . SER A 1 169 ? -2.683 0.073 -22.021 1.00 59.41 169 SER A CA 1
ATOM 1366 C C . SER A 1 169 ? -2.393 -1.414 -21.829 1.00 59.41 169 SER A C 1
ATOM 1368 O O . SER A 1 169 ? -2.593 -1.966 -20.744 1.00 59.41 169 SER A O 1
ATOM 1370 N N . ASN A 1 170 ? -1.804 -2.054 -22.843 1.00 44.12 170 ASN A N 1
ATOM 1371 C CA . ASN A 1 170 ? -1.330 -3.444 -22.756 1.00 44.12 170 ASN A CA 1
ATOM 1372 C C . ASN A 1 170 ? -0.303 -3.688 -21.626 1.00 44.12 170 ASN A C 1
ATOM 1374 O O . ASN A 1 170 ? -0.008 -4.837 -21.302 1.00 44.12 170 ASN A O 1
ATOM 1378 N N . PHE A 1 171 ? 0.243 -2.631 -21.016 1.00 47.41 171 PHE A N 1
ATOM 1379 C CA . PHE A 1 171 ? 1.240 -2.705 -19.946 1.00 47.41 171 PHE A CA 1
ATOM 1380 C C . PHE A 1 171 ? 0.665 -2.425 -18.544 1.00 47.41 171 PHE A C 1
ATOM 1382 O O . PHE A 1 171 ? 1.308 -2.751 -17.537 1.00 47.41 171 PHE A O 1
ATOM 1389 N N . GLY A 1 172 ? -0.541 -1.857 -18.445 1.00 52.66 172 GLY A N 1
ATOM 1390 C CA . GLY A 1 172 ? -1.195 -1.565 -17.169 1.00 52.66 172 GLY A CA 1
ATOM 1391 C C . GLY A 1 172 ? -2.310 -0.524 -17.259 1.00 52.66 172 GLY A C 1
ATOM 1392 O O . GLY A 1 172 ? -2.514 0.102 -18.298 1.00 52.66 172 GLY A O 1
ATOM 1393 N N . ILE A 1 173 ? -3.001 -0.340 -16.132 1.00 59.44 173 ILE A N 1
ATOM 1394 C CA . ILE A 1 173 ? -4.073 0.647 -15.949 1.00 59.44 173 ILE A CA 1
ATOM 1395 C C . ILE A 1 173 ? -3.546 1.776 -15.060 1.00 59.44 173 ILE A C 1
ATOM 1397 O O . ILE A 1 173 ? -2.990 1.520 -13.983 1.00 59.44 173 ILE A O 1
ATOM 1401 N N . GLY A 1 174 ? -3.699 3.011 -15.528 1.00 57.69 174 GLY A N 1
ATOM 1402 C CA . GLY A 1 174 ? -3.499 4.239 -14.771 1.00 57.69 174 GLY A CA 1
ATOM 1403 C C . GLY A 1 174 ? -4.843 4.854 -14.402 1.00 57.69 174 GLY A C 1
ATOM 1404 O O . GLY A 1 174 ? -5.751 4.915 -15.219 1.00 57.69 174 GLY A O 1
ATOM 1405 N N . VAL A 1 175 ? -4.968 5.296 -13.161 1.00 67.19 175 VAL A N 1
ATOM 1406 C CA . VAL A 1 175 ? -6.104 6.046 -12.639 1.00 67.19 175 VAL A CA 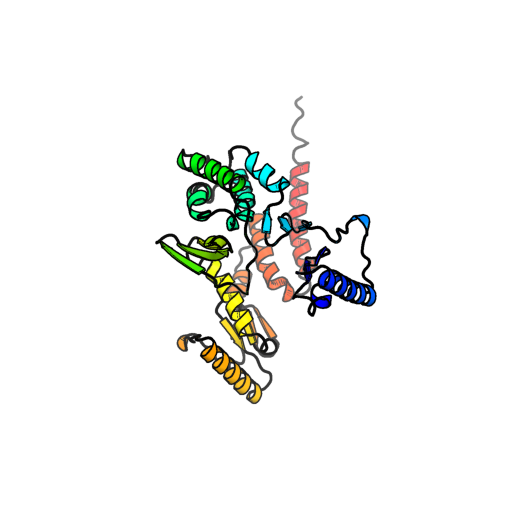1
ATOM 1407 C C . VAL A 1 175 ? -5.547 7.257 -11.905 1.00 67.19 175 VAL A C 1
ATOM 1409 O O . VAL A 1 175 ? -4.645 7.125 -11.081 1.00 67.19 175 VAL A O 1
ATOM 1412 N N . VAL A 1 176 ? -6.067 8.440 -12.178 1.00 69.75 176 VAL A N 1
ATOM 1413 C CA . VAL A 1 176 ? -5.775 9.651 -11.418 1.00 69.75 176 VAL A CA 1
ATOM 1414 C C . VAL A 1 176 ? -7.072 10.104 -10.772 1.00 69.75 176 VAL A C 1
ATOM 1416 O O . VAL A 1 176 ? -8.083 10.276 -11.446 1.00 69.75 176 VAL A O 1
ATOM 1419 N N . LEU A 1 177 ? -7.034 10.238 -9.448 1.00 74.44 177 LEU A N 1
ATOM 1420 C CA . LEU A 1 177 ? -8.059 10.928 -8.679 1.00 74.44 177 LEU A CA 1
ATOM 1421 C C . LEU A 1 177 ? -7.637 12.391 -8.544 1.00 74.44 177 LEU A C 1
ATOM 1423 O O . LEU A 1 177 ? -6.552 12.665 -8.018 1.00 74.44 177 LEU A O 1
ATOM 1427 N N . SER A 1 178 ? -8.483 13.306 -8.993 1.00 78.38 178 SER A N 1
ATOM 1428 C CA . SER A 1 178 ? -8.265 14.754 -8.990 1.00 78.38 178 SER A CA 1
ATOM 1429 C C . SER A 1 178 ? -9.501 15.499 -8.480 1.00 78.38 178 SER A C 1
ATOM 1431 O O . SER A 1 178 ? -10.585 14.927 -8.357 1.00 78.38 178 SER A O 1
ATOM 1433 N N . GLN A 1 179 ? -9.325 16.770 -8.133 1.00 78.56 179 GLN A N 1
ATOM 1434 C CA . GLN A 1 179 ? -10.401 17.712 -7.818 1.00 78.56 179 GLN A CA 1
ATOM 1435 C C . GLN A 1 179 ? -10.146 19.033 -8.538 1.00 78.56 179 GLN A C 1
ATOM 1437 O O . GLN A 1 179 ? -9.031 19.288 -8.988 1.00 78.56 179 GLN A O 1
ATOM 1442 N N . ILE A 1 180 ? -11.188 19.847 -8.684 1.00 77.56 180 ILE A N 1
ATOM 1443 C CA . ILE A 1 180 ? -11.063 21.222 -9.171 1.00 77.56 180 ILE A CA 1
ATOM 1444 C C . ILE A 1 180 ? -10.937 22.122 -7.944 1.00 77.56 180 ILE A C 1
ATOM 1446 O O . ILE A 1 180 ? -11.766 22.038 -7.036 1.00 77.56 180 ILE A O 1
ATOM 1450 N N . ASN A 1 181 ? -9.897 22.953 -7.906 1.00 69.94 181 ASN A N 1
ATOM 1451 C CA . ASN A 1 181 ? -9.706 23.923 -6.830 1.00 69.94 181 ASN A CA 1
ATOM 1452 C C . ASN A 1 181 ? -10.612 25.158 -7.022 1.00 69.94 181 ASN A C 1
ATOM 1454 O O . ASN A 1 181 ? -11.347 25.286 -8.000 1.00 69.94 181 ASN A O 1
ATOM 1458 N N . GLN A 1 182 ? -10.531 26.108 -6.089 1.00 67.56 182 GLN A N 1
ATOM 1459 C CA . GLN A 1 182 ? -11.264 27.379 -6.169 1.00 67.56 182 GLN A CA 1
ATOM 1460 C C . GLN A 1 182 ? -10.869 28.231 -7.393 1.00 67.56 182 GLN A C 1
ATOM 1462 O O . GLN A 1 182 ? -11.682 29.021 -7.867 1.00 67.56 182 GLN A O 1
ATOM 1467 N N . ASP A 1 183 ? -9.674 28.015 -7.951 1.00 71.06 183 ASP A N 1
ATOM 1468 C CA . ASP A 1 183 ? -9.151 28.706 -9.137 1.00 71.06 183 ASP A CA 1
ATOM 1469 C C . ASP A 1 183 ? -9.563 28.035 -10.465 1.00 71.06 183 ASP A C 1
ATOM 1471 O O . ASP A 1 183 ? -9.074 28.402 -11.531 1.00 71.06 183 ASP A O 1
ATOM 1475 N N . SER A 1 184 ? -10.487 27.065 -10.430 1.00 71.56 184 SER A N 1
ATOM 1476 C CA . SER A 1 184 ? -10.930 26.276 -11.595 1.00 71.56 184 SER A CA 1
ATOM 1477 C C . SER A 1 184 ? -9.835 25.430 -12.266 1.00 71.56 184 SER A C 1
ATOM 1479 O O . SER A 1 184 ? -10.006 24.976 -13.397 1.00 71.56 184 SER A O 1
ATOM 1481 N N . GLU A 1 185 ? -8.730 25.164 -11.572 1.00 69.38 185 GLU A N 1
ATOM 1482 C CA . GLU A 1 185 ? -7.674 24.266 -12.032 1.00 69.38 185 GLU A CA 1
ATOM 1483 C C . GLU A 1 185 ? -7.872 22.848 -11.480 1.00 69.38 185 GLU A C 1
ATOM 1485 O O . GLU A 1 185 ? -8.126 22.639 -10.289 1.00 69.38 185 GLU A O 1
ATOM 1490 N N . GLU A 1 186 ? -7.716 21.846 -12.349 1.00 69.69 186 GLU A N 1
ATOM 1491 C CA . GLU A 1 186 ? -7.702 20.441 -11.944 1.00 69.69 186 GLU A CA 1
ATOM 1492 C C . GLU A 1 186 ? -6.370 20.109 -11.256 1.00 69.69 186 GLU A C 1
ATOM 1494 O O . GLU A 1 186 ? -5.294 20.202 -11.852 1.00 69.69 186 GLU A O 1
ATOM 1499 N N . HIS A 1 187 ? -6.437 19.666 -10.003 1.00 70.44 187 HIS A N 1
ATOM 1500 C CA . HIS A 1 187 ? -5.275 19.258 -9.229 1.00 70.44 187 HIS A CA 1
ATOM 1501 C C . HIS A 1 187 ? -5.360 17.776 -8.822 1.00 70.44 187 HIS A C 1
ATOM 1503 O O . HIS A 1 187 ? -6.401 17.295 -8.364 1.00 70.44 187 HIS A O 1
ATOM 1509 N N . PRO A 1 188 ? -4.260 17.011 -8.956 1.00 65.00 188 PRO A N 1
ATOM 1510 C CA . PRO A 1 188 ? -4.243 15.598 -8.606 1.00 65.00 188 PRO A CA 1
ATOM 1511 C C . PRO A 1 188 ? -4.176 15.398 -7.085 1.00 65.00 188 PRO A C 1
ATOM 1513 O O . PRO A 1 188 ? -3.306 15.934 -6.396 1.00 65.00 188 PRO A O 1
ATOM 1516 N N . ILE A 1 189 ? -5.065 14.551 -6.572 1.00 69.44 189 ILE A N 1
ATOM 1517 C CA . ILE A 1 189 ? -5.091 14.091 -5.176 1.00 69.44 189 ILE A CA 1
ATOM 1518 C C . ILE A 1 189 ? -4.279 12.812 -5.044 1.00 69.44 189 ILE A C 1
ATOM 1520 O O . ILE A 1 189 ? -3.474 12.648 -4.125 1.00 69.44 189 ILE A O 1
ATOM 1524 N N . MET A 1 190 ? -4.499 11.871 -5.965 1.00 65.69 190 MET A N 1
ATOM 1525 C CA . MET A 1 190 ? -3.842 10.577 -5.913 1.00 65.69 190 MET A CA 1
ATOM 1526 C C . MET A 1 190 ? -3.742 9.930 -7.299 1.00 65.69 190 MET A C 1
ATOM 1528 O O . MET A 1 190 ? -4.742 9.442 -7.824 1.00 65.69 190 MET A O 1
ATOM 1532 N N . PRO A 1 191 ? -2.529 9.818 -7.865 1.00 59.50 191 PRO A N 1
ATOM 1533 C CA . PRO A 1 191 ? -2.286 8.926 -8.985 1.00 59.50 191 PRO A CA 1
ATOM 1534 C C . PRO A 1 191 ? -2.126 7.480 -8.482 1.00 59.50 191 PRO A C 1
ATOM 1536 O O . PRO A 1 191 ? -1.269 7.160 -7.650 1.00 59.50 191 PRO A O 1
ATOM 1539 N N . LEU A 1 192 ? -2.961 6.590 -9.005 1.00 61.66 192 LEU A N 1
ATOM 1540 C CA . LEU A 1 192 ? -2.955 5.146 -8.814 1.00 61.66 192 LEU A CA 1
ATOM 1541 C C . LEU A 1 192 ? -2.609 4.481 -10.146 1.00 61.66 192 LEU A C 1
ATOM 1543 O O . LEU A 1 192 ? -3.386 4.514 -11.087 1.00 61.66 192 LEU A O 1
ATOM 1547 N N . ARG A 1 193 ? -1.465 3.807 -10.240 1.00 55.09 193 ARG A N 1
ATOM 1548 C CA . ARG A 1 193 ? -1.193 2.910 -11.370 1.00 55.09 193 ARG A CA 1
ATOM 1549 C C . ARG A 1 193 ? -0.963 1.502 -10.849 1.00 55.09 193 ARG A C 1
ATOM 1551 O O . ARG A 1 193 ? -0.212 1.320 -9.889 1.00 55.09 193 ARG A O 1
ATOM 1558 N N . LEU A 1 194 ? -1.573 0.516 -11.501 1.00 52.19 194 LEU A N 1
ATOM 1559 C CA . LEU A 1 194 ? -1.305 -0.907 -11.294 1.00 52.19 194 LEU A CA 1
ATOM 1560 C C . LEU A 1 194 ? -0.334 -1.381 -12.391 1.00 52.19 194 LEU A C 1
ATOM 1562 O O . LEU A 1 194 ? -0.780 -1.758 -13.478 1.00 52.19 194 LEU A O 1
ATOM 1566 N N . PRO A 1 195 ? 0.998 -1.326 -12.179 1.00 39.53 195 PRO A N 1
ATOM 1567 C CA . PRO A 1 195 ? 1.932 -1.837 -13.172 1.00 39.53 195 PRO A CA 1
ATOM 1568 C C . PRO A 1 195 ? 1.865 -3.369 -13.225 1.00 39.53 195 PRO A C 1
ATOM 1570 O O . PRO A 1 195 ? 1.853 -4.024 -12.182 1.00 39.53 195 PRO A O 1
ATOM 1573 N N . PHE A 1 196 ? 1.903 -3.926 -14.441 1.00 43.28 196 PHE A N 1
ATOM 1574 C CA . PHE A 1 196 ? 1.984 -5.368 -14.731 1.00 43.28 196 PHE A CA 1
ATOM 1575 C C . PHE A 1 196 ? 0.722 -6.207 -14.478 1.00 43.28 196 PHE A C 1
ATOM 1577 O O . PHE A 1 196 ? 0.838 -7.384 -14.120 1.00 43.28 196 PHE A O 1
ATOM 1584 N N . GLY A 1 197 ? -0.474 -5.648 -14.678 1.00 50.25 197 GLY A N 1
ATOM 1585 C CA . GLY A 1 197 ? -1.717 -6.402 -14.484 1.00 50.25 197 GLY A CA 1
ATOM 1586 C C . GLY A 1 197 ? -1.809 -7.026 -13.081 1.00 50.25 197 GLY A C 1
ATOM 1587 O O . GLY A 1 197 ? -1.258 -6.493 -12.120 1.00 50.25 197 GLY A O 1
ATOM 1588 N N . LEU A 1 198 ? -2.484 -8.175 -12.969 1.00 46.19 198 LEU A N 1
ATOM 1589 C CA . LEU A 1 198 ? -2.874 -8.892 -11.739 1.00 46.19 198 LEU A CA 1
ATOM 1590 C C . LEU A 1 198 ? -1.740 -9.285 -10.747 1.00 46.19 198 LEU A C 1
ATOM 1592 O O . LEU A 1 198 ? -1.964 -10.125 -9.889 1.00 46.19 198 LEU A O 1
ATOM 1596 N N . LYS A 1 199 ? -0.521 -8.731 -10.784 1.00 44.28 199 LYS A N 1
ATOM 1597 C CA . LYS A 1 199 ? 0.540 -9.077 -9.810 1.00 44.28 199 LYS A CA 1
ATOM 1598 C C . LYS A 1 199 ? 0.261 -8.609 -8.379 1.00 44.28 199 LYS A C 1
ATOM 1600 O O . LYS A 1 199 ? 0.621 -9.318 -7.445 1.00 44.28 199 LYS A O 1
ATOM 1605 N N . ASN A 1 200 ? -0.381 -7.452 -8.210 1.00 49.00 200 ASN A N 1
ATOM 1606 C CA . ASN A 1 200 ? -0.863 -6.984 -6.900 1.00 49.00 200 ASN A CA 1
ATOM 1607 C C . ASN A 1 200 ? -2.318 -7.388 -6.633 1.00 49.00 200 ASN A C 1
ATOM 1609 O O . ASN A 1 200 ? -2.770 -7.308 -5.496 1.00 49.00 200 ASN A O 1
ATOM 1613 N N . ALA A 1 201 ? -3.031 -7.880 -7.650 1.00 56.19 201 ALA A N 1
ATOM 1614 C CA . ALA A 1 201 ? -4.424 -8.277 -7.510 1.00 56.19 201 ALA A CA 1
ATOM 1615 C C . ALA A 1 201 ? -4.664 -9.343 -6.432 1.00 56.19 201 ALA A C 1
ATOM 1617 O O . ALA A 1 201 ? -5.663 -9.206 -5.749 1.00 56.19 201 ALA A O 1
ATOM 1618 N N . PRO A 1 202 ? -3.776 -10.324 -6.166 1.00 58.91 202 PRO A N 1
ATOM 1619 C CA . PRO A 1 202 ? -3.947 -11.221 -5.025 1.00 58.91 202 PRO A CA 1
ATOM 1620 C C . PRO A 1 202 ? -3.974 -10.487 -3.680 1.00 58.91 202 PRO A C 1
ATOM 1622 O O . PRO A 1 202 ? -4.714 -10.868 -2.781 1.00 58.91 202 PRO A O 1
ATOM 1625 N N . TYR A 1 203 ? -3.179 -9.422 -3.529 1.00 62.97 203 TYR A N 1
ATOM 1626 C CA . TYR A 1 203 ? -3.155 -8.6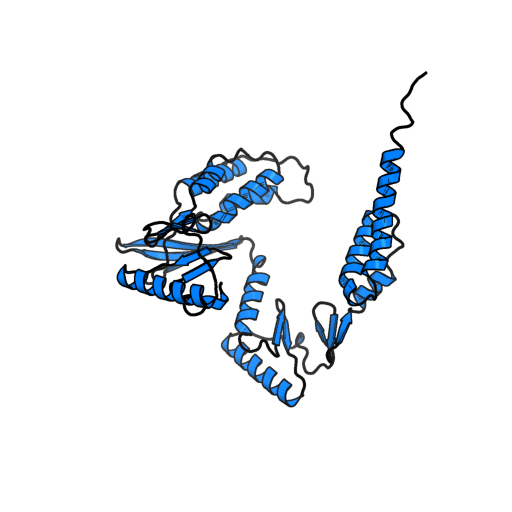21 -2.306 1.00 62.97 203 TYR A CA 1
ATOM 1627 C C . TYR A 1 203 ? -4.418 -7.764 -2.180 1.00 62.97 203 TYR A C 1
ATOM 1629 O O . TYR A 1 203 ? -5.060 -7.767 -1.131 1.00 62.97 203 TYR A O 1
ATOM 1637 N N . ASP A 1 204 ? -4.806 -7.080 -3.257 1.00 66.00 204 ASP A N 1
ATOM 1638 C CA . ASP A 1 204 ? -6.011 -6.247 -3.274 1.00 66.00 204 ASP A CA 1
ATOM 1639 C C . ASP A 1 204 ? -7.290 -7.097 -3.148 1.00 66.00 204 ASP A C 1
ATOM 1641 O O . ASP A 1 204 ? -8.190 -6.749 -2.384 1.00 66.00 204 ASP A O 1
ATOM 1645 N N . PHE A 1 205 ? -7.336 -8.267 -3.793 1.00 69.25 205 PHE A N 1
ATOM 1646 C CA . PHE A 1 205 ? -8.408 -9.254 -3.657 1.00 69.25 205 PHE A CA 1
ATOM 1647 C C . PHE A 1 205 ? -8.455 -9.831 -2.242 1.00 69.25 205 PHE A C 1
ATOM 1649 O O . PHE A 1 205 ? -9.524 -9.910 -1.647 1.00 69.25 205 PHE A O 1
ATOM 1656 N N . SER A 1 206 ? -7.304 -10.129 -1.633 1.00 67.62 206 SER A N 1
ATOM 1657 C CA . SER A 1 206 ? -7.265 -10.560 -0.234 1.00 67.62 206 SER A CA 1
ATOM 1658 C C . SER A 1 206 ? -7.793 -9.485 0.725 1.00 67.62 206 SER A C 1
ATOM 1660 O O . SER A 1 206 ? -8.436 -9.835 1.714 1.00 67.62 206 SER A O 1
ATOM 1662 N N . ARG A 1 207 ? -7.560 -8.189 0.457 1.00 72.44 207 ARG A N 1
ATOM 1663 C CA . ARG A 1 207 ? -8.162 -7.095 1.245 1.00 72.44 207 ARG A CA 1
ATOM 1664 C C . ARG A 1 207 ? -9.666 -6.985 1.009 1.00 72.44 207 ARG A C 1
ATOM 1666 O O . ARG A 1 207 ? -10.399 -6.754 1.968 1.00 72.44 207 ARG A O 1
ATOM 1673 N N . LEU A 1 208 ? -10.124 -7.183 -0.228 1.00 77.69 208 LEU A N 1
ATOM 1674 C CA . LEU A 1 208 ? -11.548 -7.256 -0.548 1.00 77.69 208 LEU A CA 1
ATOM 1675 C C . LEU A 1 208 ? -12.219 -8.402 0.220 1.00 77.69 208 LEU A C 1
ATOM 1677 O O . LEU A 1 208 ? -13.234 -8.165 0.864 1.00 77.69 208 LEU A O 1
ATOM 1681 N N . MET A 1 209 ? -11.629 -9.603 0.226 1.00 76.69 209 MET A N 1
ATOM 1682 C CA . MET A 1 209 ? -12.149 -10.758 0.971 1.00 76.69 209 MET A CA 1
ATOM 1683 C C . MET A 1 209 ? -12.184 -10.511 2.481 1.00 76.69 209 MET A C 1
ATOM 1685 O O . MET A 1 209 ? -13.165 -10.859 3.132 1.00 76.69 209 MET A O 1
ATOM 1689 N N . ALA A 1 210 ? -11.164 -9.852 3.040 1.00 75.25 210 ALA A N 1
ATOM 1690 C CA . ALA A 1 210 ? -11.163 -9.459 4.449 1.00 75.25 210 ALA A CA 1
ATOM 1691 C C . ALA A 1 210 ? -12.264 -8.436 4.774 1.00 75.25 210 ALA A C 1
ATOM 1693 O O . ALA A 1 210 ? -12.913 -8.536 5.808 1.00 75.25 210 ALA A O 1
ATOM 1694 N N . SER A 1 211 ? -12.515 -7.469 3.887 1.00 79.69 211 SER A N 1
ATOM 1695 C CA . SER A 1 211 ? -13.612 -6.512 4.070 1.00 79.69 211 SER A CA 1
ATOM 1696 C C . SER A 1 211 ? -14.989 -7.149 3.878 1.00 79.69 211 SER A C 1
ATOM 1698 O O . SER A 1 211 ? -15.936 -6.743 4.541 1.00 79.69 211 SER A O 1
ATOM 1700 N N . PHE A 1 212 ? -15.101 -8.122 2.975 1.00 81.25 212 PHE A N 1
ATOM 1701 C CA . PHE A 1 212 ? -16.315 -8.890 2.705 1.00 81.25 212 PHE A CA 1
ATOM 1702 C C . PHE A 1 212 ? -16.722 -9.762 3.905 1.00 81.25 212 PHE A C 1
ATOM 1704 O O . PHE A 1 212 ? -17.908 -9.859 4.209 1.00 81.25 212 PHE A O 1
ATOM 1711 N N . LEU A 1 213 ? -15.746 -10.343 4.609 1.00 81.12 213 LEU A N 1
ATOM 1712 C CA . LEU A 1 213 ? -15.964 -11.178 5.798 1.00 81.12 213 LEU A CA 1
ATOM 1713 C C . LEU A 1 213 ? -15.976 -10.406 7.117 1.00 81.12 213 LEU A C 1
ATOM 1715 O O . LEU A 1 213 ? -16.009 -11.026 8.181 1.00 81.12 213 LEU A O 1
ATOM 1719 N N . ARG A 1 214 ? -15.968 -9.071 7.068 1.00 79.44 214 ARG A N 1
ATOM 1720 C CA . ARG A 1 214 ? -16.148 -8.256 8.269 1.00 79.44 214 ARG A CA 1
ATOM 1721 C C . ARG A 1 214 ? -17.446 -8.683 8.961 1.00 79.44 214 ARG A C 1
ATOM 1723 O O . ARG A 1 214 ? -18.444 -8.943 8.286 1.00 79.44 214 ARG A O 1
ATOM 1730 N N . ASP A 1 215 ? -17.390 -8.814 10.282 1.00 82.31 215 ASP A N 1
ATOM 1731 C CA . ASP A 1 215 ? -18.473 -9.299 11.154 1.00 82.31 215 ASP A CA 1
ATOM 1732 C C . ASP A 1 215 ? -18.765 -10.814 11.085 1.00 82.31 215 ASP A C 1
ATOM 1734 O O . ASP A 1 215 ? -19.636 -11.290 11.800 1.00 82.31 215 ASP A O 1
ATOM 1738 N N . CYS A 1 216 ? -18.027 -11.594 10.283 1.00 83.25 216 CYS A N 1
ATOM 1739 C CA . CYS A 1 216 ? -18.132 -13.066 10.239 1.00 83.25 216 CYS A CA 1
ATOM 1740 C C . CYS A 1 216 ? -16.848 -13.774 10.712 1.00 83.25 216 CYS A C 1
ATOM 1742 O O . CYS A 1 216 ? -16.665 -14.965 10.471 1.00 83.25 216 CYS A O 1
ATOM 1744 N N . GLU A 1 217 ? -15.931 -13.054 11.358 1.00 78.50 217 GLU A N 1
ATOM 1745 C CA . GLU A 1 217 ? -14.581 -13.534 11.701 1.00 78.50 217 GLU A CA 1
ATOM 1746 C C . GLU A 1 217 ? -14.586 -14.731 12.668 1.00 78.50 217 GLU A C 1
ATOM 1748 O O . GLU A 1 217 ? -13.633 -15.512 12.701 1.00 78.50 217 GLU A O 1
ATOM 1753 N N . GLU A 1 218 ? -15.668 -14.897 13.433 1.00 78.25 218 GLU A N 1
ATOM 1754 C CA . GLU A 1 218 ? -15.836 -15.994 14.390 1.00 78.25 218 GLU A CA 1
ATOM 1755 C C . GLU A 1 218 ? -16.036 -17.358 13.718 1.00 78.25 218 GLU A C 1
ATOM 1757 O O . GLU A 1 218 ? -15.669 -18.380 14.297 1.00 78.25 218 GLU A O 1
ATOM 1762 N N . PHE A 1 219 ? -16.586 -17.386 12.499 1.00 83.19 219 PHE A N 1
ATOM 1763 C CA . PHE A 1 219 ? -16.954 -18.620 11.795 1.00 83.19 219 PHE A CA 1
ATOM 1764 C C . PHE A 1 219 ? -16.495 -18.671 10.329 1.00 83.19 219 PHE A C 1
ATOM 1766 O O . PHE A 1 219 ? -16.663 -19.700 9.670 1.00 83.19 219 PHE A O 1
ATOM 1773 N N . ALA A 1 220 ? -15.901 -17.598 9.799 1.00 82.38 220 ALA A N 1
ATOM 1774 C CA . ALA A 1 220 ? -15.398 -17.521 8.432 1.00 82.38 220 ALA A CA 1
ATOM 1775 C C . ALA A 1 220 ? -14.010 -16.866 8.372 1.00 82.38 220 ALA A C 1
ATOM 1777 O O . ALA A 1 220 ? -13.777 -15.785 8.906 1.00 82.38 220 ALA A O 1
ATOM 1778 N N . VAL A 1 221 ? -13.076 -17.509 7.668 1.00 76.75 221 VAL A N 1
ATOM 1779 C CA . VAL A 1 221 ? -11.703 -17.017 7.495 1.00 76.75 221 VAL A CA 1
ATOM 1780 C C . VAL A 1 221 ? -11.369 -16.918 6.006 1.00 76.75 221 VAL A C 1
ATOM 1782 O O . VAL A 1 221 ? -11.469 -17.926 5.299 1.00 76.75 221 VAL A O 1
ATOM 1785 N N . PRO A 1 222 ? -10.922 -15.744 5.520 1.00 76.38 222 PRO A N 1
ATOM 1786 C CA . PRO A 1 222 ? -10.457 -15.595 4.151 1.00 76.38 222 PRO A CA 1
ATOM 1787 C C . PRO A 1 222 ? -9.016 -16.082 4.009 1.00 76.38 222 PRO A C 1
ATOM 1789 O O . PRO A 1 222 ? -8.166 -15.852 4.875 1.00 76.38 222 PRO A O 1
ATOM 1792 N N . TYR A 1 223 ? -8.704 -16.661 2.857 1.00 67.31 223 TYR A N 1
ATOM 1793 C CA . TYR A 1 223 ? -7.335 -16.802 2.392 1.00 67.31 223 TYR A CA 1
ATOM 1794 C C . TYR A 1 223 ? -7.246 -16.646 0.882 1.00 67.31 223 TYR A C 1
ATOM 1796 O O . TYR A 1 223 ? -7.620 -17.548 0.136 1.00 67.31 223 TYR A O 1
ATOM 1804 N N . LEU A 1 224 ? -6.659 -15.526 0.449 1.00 65.56 224 LEU A N 1
ATOM 1805 C CA . LEU A 1 224 ? -6.580 -15.149 -0.962 1.00 65.56 224 LEU A CA 1
ATOM 1806 C C . LEU A 1 224 ? -7.961 -15.262 -1.620 1.00 65.56 224 LEU A C 1
ATOM 1808 O O . LEU A 1 224 ? -8.820 -14.437 -1.326 1.00 65.56 224 LEU A O 1
ATOM 1812 N N . ASP A 1 225 ? -8.159 -16.292 -2.443 1.00 66.06 225 ASP A N 1
ATOM 1813 C CA . ASP A 1 225 ? -9.363 -16.504 -3.240 1.00 66.06 225 ASP A CA 1
ATOM 1814 C C . ASP A 1 225 ? -10.366 -17.477 -2.590 1.00 66.06 225 ASP A C 1
ATOM 1816 O O . ASP A 1 225 ? -11.482 -17.632 -3.086 1.00 66.06 225 ASP A O 1
ATOM 1820 N N . ASP A 1 226 ? -9.983 -18.124 -1.484 1.00 72.81 226 ASP A N 1
ATOM 1821 C CA . ASP A 1 226 ? -10.781 -19.134 -0.790 1.00 72.81 226 ASP A CA 1
ATOM 1822 C C . ASP A 1 226 ? -11.345 -18.591 0.533 1.00 72.81 226 ASP A C 1
ATOM 1824 O O . ASP A 1 226 ? -10.697 -17.822 1.247 1.00 72.81 226 ASP A O 1
ATOM 1828 N N . VAL A 1 227 ? -12.545 -19.042 0.901 1.00 79.69 227 VAL A N 1
ATOM 1829 C CA . VAL A 1 227 ? -13.172 -18.753 2.199 1.00 79.69 227 VAL A CA 1
ATOM 1830 C C . VAL A 1 227 ? -13.438 -20.069 2.914 1.00 79.69 227 VAL A C 1
ATOM 1832 O O . VAL A 1 227 ? -14.157 -20.927 2.401 1.00 79.69 227 VAL A O 1
ATOM 1835 N N . ALA A 1 228 ? -12.854 -20.233 4.100 1.00 82.38 228 ALA A N 1
ATOM 1836 C CA . ALA A 1 228 ? -13.134 -21.366 4.970 1.00 82.38 228 ALA A CA 1
ATOM 1837 C C . ALA A 1 228 ? -14.220 -20.982 5.974 1.00 82.38 228 ALA A C 1
ATOM 1839 O O . ALA A 1 228 ? -14.026 -20.057 6.758 1.00 82.38 228 ALA A O 1
ATOM 1840 N N . ILE A 1 229 ? -15.334 -21.712 5.960 1.00 85.31 229 ILE A N 1
ATOM 1841 C CA . ILE A 1 229 ? -16.459 -21.533 6.883 1.00 85.31 229 ILE A CA 1
ATOM 1842 C C . ILE A 1 229 ? -16.486 -22.744 7.810 1.00 85.31 229 ILE A C 1
ATOM 1844 O O . ILE A 1 229 ? -16.464 -23.882 7.338 1.00 85.31 229 ILE A O 1
ATOM 1848 N N . PHE A 1 230 ? -16.512 -22.514 9.115 1.00 84.06 230 PHE A N 1
ATOM 1849 C CA . PHE A 1 230 ? -16.499 -23.568 10.125 1.00 84.06 230 PHE A CA 1
ATOM 1850 C C . PHE A 1 230 ? -17.543 -23.293 11.199 1.00 84.06 230 PHE A C 1
ATOM 1852 O O . PHE A 1 230 ? -17.936 -22.159 11.450 1.00 84.06 230 PHE A O 1
ATOM 1859 N N . SER A 1 231 ? -18.073 -24.353 11.796 1.00 84.38 231 SER A N 1
ATOM 1860 C CA . SER A 1 231 ? -19.155 -24.273 12.781 1.00 84.38 231 SER A CA 1
ATOM 1861 C C . SER A 1 231 ? -19.115 -25.513 13.667 1.00 84.38 231 SER A C 1
ATOM 1863 O O . SER A 1 231 ? -18.582 -26.542 13.250 1.00 84.38 231 SER A O 1
ATOM 1865 N N . ASN A 1 232 ? -19.660 -25.416 14.879 1.00 82.19 232 ASN A N 1
ATOM 1866 C CA . ASN A 1 232 ? -19.649 -26.521 15.844 1.00 82.19 232 ASN A CA 1
ATOM 1867 C C . ASN A 1 232 ? -20.865 -27.449 15.704 1.00 82.19 232 ASN A C 1
ATOM 1869 O O . ASN A 1 232 ? -20.780 -28.621 16.060 1.00 82.19 232 ASN A O 1
ATOM 1873 N N . THR A 1 233 ? -21.982 -26.936 15.182 1.00 84.62 233 THR A N 1
ATOM 1874 C CA . THR A 1 233 ? -23.228 -27.679 14.952 1.00 84.62 233 THR A CA 1
ATOM 1875 C C . THR A 1 233 ? -23.651 -27.560 13.489 1.00 84.62 233 THR A C 1
ATOM 1877 O O . THR A 1 233 ? -23.215 -26.649 12.776 1.00 84.62 233 THR A O 1
ATOM 1880 N N . TRP A 1 234 ? -24.486 -28.490 13.024 1.00 82.62 234 TRP A N 1
ATOM 1881 C CA . TRP A 1 234 ? -25.013 -28.450 11.660 1.00 82.62 234 TRP A CA 1
ATOM 1882 C C . TRP A 1 234 ? -25.990 -27.287 11.475 1.00 82.62 234 TRP A C 1
ATOM 1884 O O . TRP A 1 234 ? -25.944 -26.590 10.463 1.00 82.62 234 TRP A O 1
ATOM 1894 N N . GLU A 1 235 ? -26.826 -27.040 12.480 1.00 87.38 235 GLU A N 1
ATOM 1895 C CA . GLU A 1 235 ? -27.818 -25.971 12.488 1.00 87.38 235 GLU A CA 1
ATOM 1896 C C . GLU A 1 235 ? -27.155 -24.595 12.357 1.00 87.38 235 GLU A C 1
ATOM 1898 O O . GLU A 1 235 ? -27.601 -23.769 11.559 1.00 87.38 235 GLU A O 1
ATOM 1903 N N . ASP A 1 236 ? -26.057 -24.361 13.082 1.00 86.31 236 ASP A N 1
ATOM 1904 C CA . ASP A 1 236 ? -25.295 -23.116 12.962 1.00 86.31 236 ASP A CA 1
ATOM 1905 C C . ASP A 1 236 ? -24.550 -23.047 11.627 1.00 86.31 236 ASP A C 1
ATOM 1907 O O . ASP A 1 236 ? -24.461 -21.980 11.025 1.00 86.31 236 ASP A O 1
ATOM 1911 N N . HIS A 1 237 ? -24.064 -24.180 11.108 1.00 86.50 237 HIS A N 1
ATOM 1912 C CA . HIS A 1 237 ? -23.376 -24.209 9.817 1.00 86.50 237 HIS A CA 1
ATOM 1913 C C . HIS A 1 237 ? -24.263 -23.745 8.661 1.00 86.50 237 HIS A C 1
ATOM 1915 O O . HIS A 1 237 ? -23.808 -22.995 7.796 1.00 86.50 237 HIS A O 1
ATOM 1921 N N . VAL A 1 238 ? -25.533 -24.155 8.659 1.00 88.69 238 VAL A N 1
ATOM 1922 C CA . VAL A 1 238 ? -26.506 -23.711 7.654 1.00 88.69 238 VAL A CA 1
ATOM 1923 C C . VAL A 1 238 ? -26.736 -22.201 7.757 1.00 88.69 238 VAL A C 1
ATOM 1925 O O . VAL A 1 238 ? -26.653 -21.515 6.740 1.00 88.69 238 VAL A O 1
ATOM 1928 N N . LYS A 1 239 ? -26.920 -21.663 8.971 1.00 90.19 239 LYS A N 1
ATOM 1929 C CA . LYS A 1 239 ? -27.090 -20.214 9.188 1.00 90.19 239 LYS A CA 1
ATOM 1930 C C . LYS A 1 239 ? -25.876 -19.410 8.718 1.00 90.19 239 LYS A C 1
ATOM 1932 O O . LYS A 1 239 ? -26.029 -18.416 8.014 1.00 90.19 239 LYS A O 1
ATOM 1937 N N . HIS A 1 240 ? -24.669 -19.863 9.052 1.00 90.56 240 HIS A N 1
ATOM 1938 C CA . HIS A 1 240 ? -23.430 -19.216 8.622 1.00 90.56 240 HIS A CA 1
ATOM 1939 C C . HIS A 1 240 ? -23.269 -19.227 7.095 1.00 90.56 240 HIS A C 1
ATOM 1941 O O . HIS A 1 240 ? -22.828 -18.238 6.510 1.00 90.56 240 HIS A O 1
ATOM 1947 N N . LEU A 1 241 ? -23.636 -20.328 6.429 1.00 89.12 241 LEU A N 1
ATOM 1948 C CA . LEU A 1 241 ? -23.627 -20.404 4.966 1.00 89.12 241 LEU A CA 1
ATOM 1949 C C . LEU A 1 241 ? -24.624 -19.427 4.339 1.00 89.12 241 LEU A C 1
ATOM 1951 O O . LEU A 1 241 ? -24.269 -18.733 3.386 1.00 89.12 241 LEU A O 1
ATOM 1955 N N . GLU A 1 242 ? -25.843 -19.350 4.874 1.00 90.25 242 GLU A N 1
ATOM 1956 C CA . GLU A 1 242 ? -26.863 -18.409 4.405 1.00 90.25 242 GLU A CA 1
ATOM 1957 C C . GLU A 1 242 ? -26.394 -16.958 4.529 1.00 90.25 242 GLU A C 1
ATOM 1959 O O . GLU A 1 242 ? -26.458 -16.210 3.550 1.00 90.25 242 GLU A O 1
ATOM 1964 N N . GLU A 1 243 ? -25.851 -16.572 5.685 1.00 89.81 243 GLU A N 1
ATOM 1965 C CA . GLU A 1 243 ? -25.331 -15.222 5.909 1.00 89.81 243 GLU A CA 1
ATOM 1966 C C . GLU A 1 243 ? -24.229 -14.870 4.899 1.00 89.81 243 GLU A C 1
ATOM 1968 O O . GLU A 1 243 ? -24.252 -13.813 4.257 1.00 89.81 243 GLU A O 1
ATOM 1973 N N . ILE A 1 244 ? -23.293 -15.795 4.684 1.00 88.75 244 ILE A N 1
ATOM 1974 C CA . ILE A 1 244 ? -22.195 -15.618 3.737 1.00 88.75 244 ILE A CA 1
ATOM 1975 C C . ILE A 1 244 ? -22.708 -15.522 2.292 1.00 88.75 244 ILE A C 1
ATOM 1977 O O . ILE A 1 244 ? -22.239 -14.671 1.533 1.00 88.75 244 ILE A O 1
ATOM 1981 N N . PHE A 1 245 ? -23.696 -16.327 1.894 1.00 88.69 245 PHE A N 1
ATOM 1982 C CA . PHE A 1 245 ? -24.295 -16.237 0.559 1.00 88.69 245 PHE A CA 1
ATOM 1983 C C . PHE A 1 245 ? -25.045 -14.921 0.335 1.00 88.69 245 PHE A C 1
ATOM 1985 O O . PHE A 1 245 ? -24.944 -14.343 -0.753 1.00 88.69 245 PHE A O 1
ATOM 1992 N N . VAL A 1 246 ? -25.740 -14.406 1.352 1.00 88.81 246 VAL A N 1
ATOM 1993 C CA . VAL A 1 246 ? -26.372 -13.080 1.296 1.00 88.81 246 VAL A CA 1
ATOM 1994 C C . VAL A 1 246 ? -25.311 -11.998 1.099 1.00 88.81 246 VAL A C 1
ATOM 1996 O O . VAL A 1 246 ? -25.438 -11.185 0.178 1.00 88.81 246 VAL A O 1
ATOM 1999 N N . LYS A 1 247 ? -24.220 -12.024 1.877 1.00 86.94 247 LYS A N 1
ATOM 2000 C CA . LYS A 1 247 ? -23.108 -11.077 1.702 1.00 86.94 247 LYS A CA 1
ATOM 2001 C C . LYS A 1 247 ? -22.488 -11.179 0.304 1.00 86.94 247 LYS A C 1
ATOM 2003 O O . LYS A 1 247 ? -22.213 -10.146 -0.309 1.00 86.94 247 LYS A O 1
ATOM 2008 N N . MET A 1 248 ? -22.308 -12.388 -0.241 1.00 84.19 248 MET A N 1
ATOM 2009 C CA . MET A 1 248 ? -21.737 -12.565 -1.587 1.00 84.19 248 MET A CA 1
ATOM 2010 C C . MET A 1 248 ? -22.629 -11.953 -2.662 1.00 84.19 248 MET A C 1
ATOM 2012 O O . MET A 1 248 ? -22.130 -11.286 -3.571 1.00 84.19 248 MET A O 1
ATOM 2016 N N . LYS A 1 249 ? -23.950 -12.125 -2.534 1.00 84.62 249 LYS A N 1
ATOM 2017 C CA . LYS A 1 249 ? -24.930 -11.537 -3.450 1.00 84.62 249 LYS A CA 1
ATOM 2018 C C . LYS A 1 249 ? -24.866 -10.008 -3.431 1.00 84.62 249 LYS A C 1
ATOM 2020 O O . LYS A 1 249 ? -24.834 -9.395 -4.496 1.00 84.62 249 LYS A O 1
ATOM 2025 N N . THR A 1 250 ? -24.780 -9.397 -2.248 1.00 84.81 250 THR A N 1
ATOM 2026 C CA . THR A 1 250 ? -24.645 -7.937 -2.086 1.00 84.81 250 THR A CA 1
ATOM 2027 C C . THR A 1 250 ? -23.333 -7.415 -2.674 1.00 84.81 250 THR A C 1
ATOM 2029 O O . THR A 1 250 ? -23.321 -6.395 -3.360 1.00 84.81 250 THR A O 1
ATOM 2032 N N . ALA A 1 251 ? -22.235 -8.147 -2.473 1.00 79.19 251 ALA A N 1
ATOM 2033 C CA . ALA A 1 251 ? -20.918 -7.807 -3.005 1.00 79.19 251 ALA A CA 1
ATOM 2034 C C . ALA A 1 251 ? -20.740 -8.132 -4.505 1.00 79.19 251 ALA A C 1
ATOM 2036 O O . ALA A 1 251 ? -19.671 -7.876 -5.055 1.00 79.19 251 ALA A O 1
ATOM 2037 N N . LYS A 1 252 ? -21.763 -8.694 -5.173 1.00 84.12 252 LYS A N 1
ATOM 2038 C CA . LYS A 1 252 ? -21.710 -9.175 -6.569 1.00 84.12 252 LYS A CA 1
ATOM 2039 C C . LYS A 1 252 ? -20.564 -10.172 -6.820 1.00 84.12 252 LYS A C 1
ATOM 2041 O O . LYS A 1 252 ? -19.963 -10.188 -7.894 1.00 84.12 252 LYS A O 1
ATOM 2046 N N . LEU A 1 253 ? -20.261 -11.009 -5.827 1.00 81.50 253 LEU A N 1
ATOM 2047 C CA . LEU A 1 253 ? -19.272 -12.081 -5.932 1.00 81.50 253 LEU A CA 1
ATOM 2048 C C . LEU A 1 253 ? -19.950 -13.378 -6.376 1.00 81.50 253 LEU A C 1
ATOM 2050 O O . LEU A 1 253 ? -21.000 -13.759 -5.861 1.00 81.50 253 LEU A O 1
ATOM 2054 N N . HIS A 1 254 ? -19.328 -14.074 -7.326 1.00 79.50 254 HIS A N 1
ATOM 2055 C CA . HIS A 1 254 ? -19.846 -15.326 -7.869 1.00 79.50 254 HIS A CA 1
ATOM 2056 C C . HIS A 1 254 ? -18.995 -16.511 -7.418 1.00 79.50 254 HIS A C 1
ATOM 2058 O O . HIS A 1 254 ? -17.776 -16.526 -7.594 1.00 79.50 254 HIS A O 1
ATOM 2064 N N . LEU A 1 255 ? -19.656 -17.537 -6.887 1.00 79.38 255 LEU A N 1
ATOM 2065 C CA . LEU A 1 255 ? -19.029 -18.815 -6.572 1.00 79.38 255 LEU A CA 1
ATOM 2066 C C . LEU A 1 255 ? -18.890 -19.665 -7.829 1.00 79.38 255 LEU A C 1
ATOM 2068 O O . LEU A 1 255 ? -19.764 -19.667 -8.695 1.00 79.38 255 LEU A O 1
ATOM 2072 N N . LYS A 1 256 ? -17.814 -20.450 -7.895 1.00 78.31 256 LYS A N 1
ATOM 2073 C CA . LYS A 1 256 ? -17.664 -21.520 -8.883 1.00 78.31 256 LYS A CA 1
ATOM 2074 C C . LYS A 1 256 ? -18.045 -22.852 -8.225 1.00 78.31 256 LYS A C 1
ATOM 2076 O O . LYS A 1 256 ? -17.195 -23.416 -7.534 1.00 78.31 256 LYS A O 1
ATOM 2081 N N . PRO A 1 257 ? -19.252 -23.408 -8.466 1.00 76.25 257 PRO A N 1
ATOM 2082 C CA . PRO A 1 257 ? -19.749 -24.577 -7.730 1.00 76.25 257 PRO A CA 1
ATOM 2083 C C . PRO A 1 257 ? -18.818 -25.787 -7.811 1.00 76.25 257 PRO A C 1
ATOM 2085 O O . PRO A 1 257 ? -18.616 -26.486 -6.828 1.00 76.25 257 PRO A O 1
ATOM 2088 N N . SER A 1 258 ? -18.161 -25.981 -8.960 1.00 73.62 258 SER A N 1
ATOM 2089 C CA . SER A 1 258 ? -17.222 -27.085 -9.183 1.00 73.62 258 SER A CA 1
ATOM 2090 C C . SER A 1 258 ? -15.961 -27.034 -8.307 1.00 73.62 258 SER A C 1
ATOM 2092 O O . SER A 1 258 ? -15.181 -27.981 -8.318 1.00 73.62 258 SER A O 1
ATOM 2094 N N . LYS A 1 259 ? -15.692 -25.907 -7.635 1.00 75.75 259 LYS A N 1
ATOM 2095 C CA . LYS A 1 259 ? -14.558 -25.726 -6.717 1.00 75.75 259 LYS A CA 1
ATOM 2096 C C . LYS A 1 259 ? -14.989 -25.631 -5.251 1.00 75.75 259 LYS A C 1
ATOM 2098 O O . LYS A 1 259 ? -14.128 -25.675 -4.379 1.00 75.75 259 LYS A O 1
ATOM 2103 N N . CYS A 1 260 ? -16.285 -25.514 -4.972 1.00 80.12 260 CYS A N 1
ATOM 2104 C CA . CYS A 1 260 ? -16.796 -25.413 -3.612 1.00 80.12 260 CYS A CA 1
ATOM 2105 C C . CYS A 1 260 ? -16.876 -26.796 -2.957 1.00 80.12 260 CYS A C 1
ATOM 2107 O O . CYS A 1 260 ? -17.285 -27.777 -3.578 1.00 80.12 260 CYS A O 1
ATOM 2109 N N . GLN A 1 261 ? -16.501 -26.869 -1.682 1.00 78.19 261 GLN A N 1
ATOM 2110 C CA . GLN A 1 261 ? -16.645 -28.064 -0.857 1.00 78.19 261 GLN A CA 1
ATOM 2111 C C . GLN A 1 261 ? -17.530 -27.708 0.332 1.00 78.19 261 GLN A C 1
ATOM 2113 O O . GLN A 1 261 ? -17.142 -26.892 1.161 1.00 78.19 261 GLN A O 1
ATOM 2118 N N . PHE A 1 262 ? -18.713 -28.311 0.401 1.00 81.31 262 PHE A N 1
ATOM 2119 C CA . PHE A 1 262 ? -19.683 -28.069 1.467 1.00 81.31 262 PHE A CA 1
ATOM 2120 C C . PHE A 1 262 ? -19.775 -29.277 2.397 1.00 81.31 262 PHE A C 1
ATOM 2122 O O . PHE A 1 262 ? -19.566 -30.407 1.948 1.00 81.31 262 PHE A O 1
ATOM 2129 N N . ALA A 1 263 ? -20.105 -29.028 3.669 1.00 75.19 263 ALA A N 1
ATOM 2130 C CA . ALA A 1 263 ? -20.443 -30.060 4.652 1.00 75.19 263 ALA A CA 1
ATOM 2131 C C . ALA A 1 263 ? -19.395 -31.186 4.770 1.00 75.19 263 ALA A C 1
ATOM 2133 O O . ALA A 1 263 ? -19.716 -32.373 4.777 1.00 75.19 263 ALA A O 1
ATOM 2134 N N . ARG A 1 264 ? -18.111 -30.822 4.809 1.00 77.06 264 ARG A N 1
ATOM 2135 C CA . ARG A 1 264 ? -17.013 -31.779 4.978 1.00 77.06 264 ARG A CA 1
ATOM 2136 C C . ARG A 1 264 ? -16.516 -31.736 6.414 1.00 77.06 264 ARG A C 1
ATOM 2138 O O . ARG A 1 264 ? -16.157 -30.673 6.904 1.00 77.06 264 ARG A O 1
ATOM 2145 N N . GLU A 1 265 ? -16.395 -32.902 7.043 1.00 70.62 265 GLU A N 1
ATOM 2146 C CA . GLU A 1 265 ? -15.762 -33.017 8.365 1.00 70.62 265 GLU A CA 1
ATOM 2147 C C . GLU A 1 265 ? -14.286 -32.596 8.346 1.00 70.62 265 GLU A C 1
ATOM 2149 O O . GLU A 1 265 ? -13.760 -32.113 9.345 1.00 70.62 265 GLU A O 1
ATOM 2154 N N . HIS A 1 266 ? -13.621 -32.789 7.203 1.00 74.12 266 HIS A N 1
ATOM 2155 C CA . HIS A 1 266 ? -12.222 -32.452 6.980 1.00 74.12 266 HIS A CA 1
ATOM 2156 C C . HIS A 1 266 ? -12.054 -31.787 5.611 1.00 74.12 266 HIS A C 1
ATOM 2158 O O . HIS A 1 266 ? -12.501 -32.325 4.596 1.00 74.12 266 HIS A O 1
ATOM 2164 N N . VAL A 1 267 ? -11.363 -30.649 5.567 1.00 74.44 267 VAL A N 1
ATOM 2165 C CA . VAL A 1 267 ? -11.094 -29.894 4.336 1.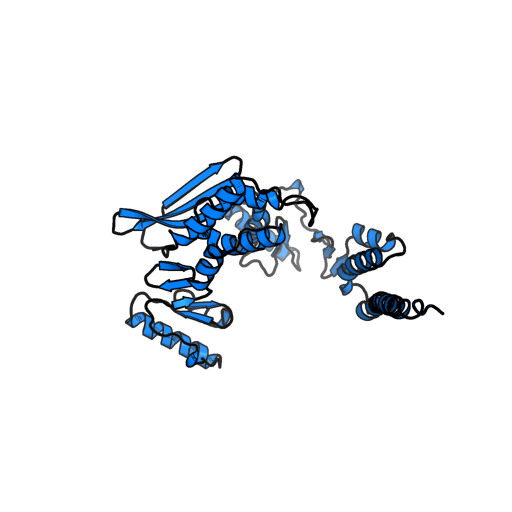00 74.44 267 VAL A CA 1
ATOM 2166 C C . VAL A 1 267 ? -9.599 -29.654 4.185 1.00 74.44 267 VAL A C 1
ATOM 2168 O O . VAL A 1 267 ? -8.879 -29.380 5.148 1.00 74.44 267 VAL A O 1
ATOM 2171 N N . LYS A 1 268 ? -9.110 -29.748 2.946 1.00 68.62 268 LYS A N 1
ATOM 2172 C CA . LYS A 1 268 ? -7.743 -29.349 2.620 1.00 68.62 268 LYS A CA 1
ATOM 2173 C C . LYS A 1 268 ? -7.673 -27.825 2.555 1.00 68.62 268 LYS A C 1
ATOM 2175 O O . LYS A 1 268 ? -8.166 -27.227 1.609 1.00 68.62 268 LYS A O 1
ATOM 2180 N N . TYR A 1 269 ? -7.002 -27.215 3.522 1.00 67.69 269 TYR A N 1
ATOM 2181 C CA . TYR A 1 269 ? -6.828 -25.770 3.617 1.00 67.69 269 TYR A CA 1
ATOM 2182 C C . TYR A 1 269 ? -5.358 -25.441 3.900 1.00 67.69 269 TYR A C 1
ATOM 2184 O O . TYR A 1 269 ? -4.739 -26.022 4.793 1.00 67.69 269 TYR A O 1
ATOM 2192 N N . LEU A 1 270 ? -4.744 -24.555 3.106 1.00 62.50 270 LEU A N 1
ATOM 2193 C CA . LEU A 1 270 ? -3.333 -24.142 3.260 1.00 62.50 270 LEU A CA 1
ATOM 2194 C C . LEU A 1 270 ? -2.310 -25.292 3.267 1.00 62.50 270 LEU A C 1
ATOM 2196 O O . LEU A 1 270 ? -1.312 -25.259 3.993 1.00 62.50 270 LEU A O 1
ATOM 2200 N N . GLY A 1 271 ? -2.560 -26.353 2.495 1.00 59.91 271 GLY A N 1
ATOM 2201 C CA . GLY A 1 271 ? -1.698 -27.543 2.475 1.00 59.91 271 GLY A CA 1
ATOM 2202 C C . GLY A 1 271 ? -1.757 -28.395 3.751 1.00 59.91 271 GLY A C 1
ATOM 2203 O O . GLY A 1 271 ? -0.897 -29.254 3.946 1.00 59.91 271 GLY A O 1
ATOM 2204 N N . HIS A 1 272 ? -2.754 -28.157 4.602 1.00 60.97 272 HIS A N 1
ATOM 2205 C CA . HIS A 1 272 ? -3.093 -28.948 5.781 1.00 60.97 272 HIS A CA 1
ATOM 2206 C C . HIS A 1 272 ? -4.493 -29.536 5.602 1.00 60.97 272 HIS A C 1
ATOM 2208 O O . HIS A 1 272 ? -5.285 -29.029 4.814 1.00 60.97 272 HIS A O 1
ATOM 2214 N N . ILE A 1 273 ? -4.790 -30.607 6.324 1.00 68.69 273 ILE A N 1
ATOM 2215 C CA . ILE A 1 273 ? -6.142 -31.140 6.473 1.00 68.69 273 ILE A CA 1
ATOM 2216 C C . ILE A 1 273 ? -6.668 -30.588 7.797 1.00 68.69 273 ILE A C 1
ATOM 2218 O O . ILE A 1 273 ? -6.075 -30.843 8.847 1.00 68.69 273 ILE A O 1
ATOM 2222 N N . VAL A 1 274 ? -7.719 -29.776 7.740 1.00 68.62 274 VAL A N 1
ATOM 2223 C CA . VAL A 1 274 ? -8.323 -29.107 8.899 1.00 68.62 274 VAL A CA 1
ATOM 2224 C C . VAL A 1 274 ? -9.720 -29.676 9.111 1.00 68.62 274 VAL A C 1
ATOM 2226 O O . VAL A 1 274 ? -10.484 -29.769 8.154 1.00 68.62 274 VAL A O 1
ATOM 2229 N N . GLY A 1 275 ? -10.037 -30.078 10.340 1.00 70.88 275 GLY A N 1
ATOM 2230 C CA . GLY A 1 275 ? -11.336 -30.650 10.698 1.00 70.88 275 GLY A CA 1
ATOM 2231 C C . GLY A 1 275 ? -11.385 -31.060 12.168 1.00 70.88 275 GLY A C 1
ATOM 2232 O O . GLY A 1 275 ? -10.351 -31.421 12.728 1.00 70.88 275 GLY A O 1
ATOM 2233 N N . GLN A 1 276 ? -12.560 -30.977 12.802 1.00 64.44 276 GLN A N 1
ATOM 2234 C CA . GLN A 1 276 ? -12.789 -31.441 14.186 1.00 64.44 276 GLN A CA 1
ATOM 2235 C C . GLN A 1 276 ? -11.801 -30.859 15.227 1.00 64.44 276 GLN A C 1
ATOM 2237 O O . GLN A 1 276 ? -11.287 -31.566 16.092 1.00 64.44 276 GLN A O 1
ATOM 2242 N N . GLY A 1 277 ? -11.442 -29.575 15.100 1.00 61.81 277 GLY A N 1
ATOM 2243 C CA . GLY A 1 277 ? -10.460 -28.920 15.982 1.00 61.81 277 GLY A CA 1
ATOM 2244 C C . GLY A 1 277 ? -9.009 -29.395 15.797 1.00 61.81 277 GLY A C 1
ATOM 2245 O O . GLY A 1 277 ? -8.112 -28.951 16.513 1.00 61.81 277 GLY A O 1
ATOM 2246 N N . GLN A 1 278 ? -8.746 -30.269 14.822 1.00 58.09 278 GLN A N 1
ATOM 2247 C CA . GLN A 1 278 ? -7.425 -30.802 14.514 1.00 58.09 278 GLN A CA 1
ATOM 2248 C C . GLN A 1 278 ? -6.903 -30.248 13.186 1.00 58.09 278 GLN A C 1
ATOM 2250 O O . GLN A 1 278 ? -7.626 -30.091 12.202 1.00 58.09 278 GLN A O 1
ATOM 2255 N N . ARG A 1 279 ? -5.595 -29.982 13.138 1.00 60.38 279 ARG A N 1
ATOM 2256 C CA . ARG A 1 279 ? -4.888 -29.567 11.921 1.00 60.38 279 ARG A CA 1
ATOM 2257 C C . ARG A 1 279 ? -3.791 -30.575 11.620 1.00 60.38 279 ARG A C 1
ATOM 2259 O O . ARG A 1 279 ? -2.779 -30.579 12.312 1.00 60.38 279 ARG A O 1
ATOM 2266 N N . LYS A 1 280 ? -3.951 -31.385 10.577 1.00 64.19 28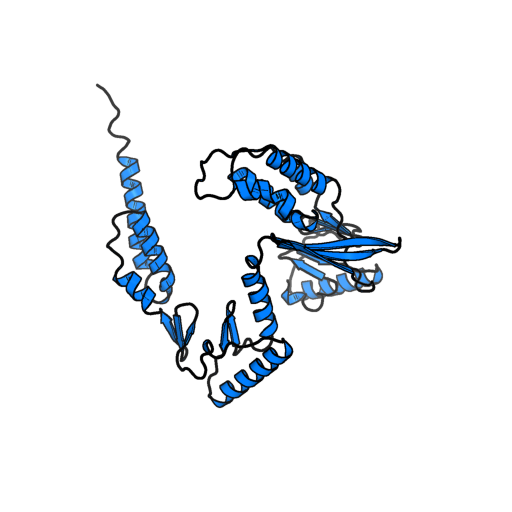0 LYS A N 1
ATOM 2267 C CA . LYS A 1 280 ? -2.972 -32.395 10.146 1.00 64.19 280 LYS A CA 1
ATOM 2268 C C . LYS A 1 280 ? -2.159 -31.897 8.941 1.00 64.19 280 LYS A C 1
ATOM 2270 O O . LYS A 1 280 ? -2.693 -31.172 8.099 1.00 64.19 280 LYS A O 1
ATOM 2275 N N . PRO A 1 281 ? -0.866 -32.235 8.830 1.00 58.72 281 PRO A N 1
ATOM 2276 C CA . PRO A 1 281 ? -0.086 -31.937 7.631 1.00 58.72 281 PRO A CA 1
ATOM 2277 C C . PRO A 1 281 ? -0.608 -32.726 6.417 1.00 58.72 281 PRO A C 1
ATOM 2279 O O . PRO A 1 281 ? -1.036 -33.867 6.555 1.00 58.72 281 PRO A O 1
ATOM 2282 N N . GLY A 1 282 ? -0.606 -32.117 5.226 1.00 61.12 282 GLY A N 1
ATOM 2283 C CA . GLY A 1 282 ? -1.051 -32.790 4.001 1.00 61.12 282 GLY A CA 1
ATOM 2284 C C . GLY A 1 282 ? -0.089 -33.893 3.537 1.00 61.12 282 GLY A C 1
ATOM 2285 O O . GLY A 1 282 ? 1.128 -33.697 3.545 1.00 61.12 282 GLY A O 1
ATOM 2286 N N . GLU A 1 283 ? -0.637 -35.020 3.075 1.00 58.09 283 GLU A N 1
ATOM 2287 C CA . GLU A 1 283 ? 0.094 -36.256 2.729 1.00 58.09 283 GLU A CA 1
ATOM 2288 C C . GLU A 1 283 ? 1.267 -36.042 1.755 1.00 58.09 283 GLU A C 1
ATOM 2290 O O . GLU A 1 283 ? 2.371 -36.524 2.007 1.00 58.09 283 GLU A O 1
ATOM 2295 N N . LEU A 1 284 ? 1.079 -35.215 0.718 1.00 51.44 284 LEU A N 1
ATOM 2296 C CA . LEU A 1 284 ? 2.091 -34.941 -0.319 1.00 51.44 284 LEU A CA 1
ATOM 2297 C C . LEU A 1 284 ? 3.409 -34.368 0.226 1.00 51.44 284 LEU A C 1
ATOM 2299 O O . LEU A 1 284 ? 4.477 -34.615 -0.326 1.00 51.44 284 LEU A O 1
ATOM 2303 N N . LYS A 1 285 ? 3.359 -33.581 1.305 1.00 57.78 285 LYS A N 1
ATOM 2304 C CA . LYS A 1 285 ? 4.563 -32.959 1.874 1.00 57.78 285 LYS A CA 1
ATOM 2305 C C . LYS A 1 285 ? 5.196 -33.799 2.986 1.00 57.78 285 LYS A C 1
ATOM 2307 O O . LYS A 1 285 ? 6.393 -33.669 3.218 1.00 57.78 285 LYS A O 1
ATOM 2312 N N . ILE A 1 286 ? 4.430 -34.683 3.634 1.00 61.12 286 ILE A N 1
ATOM 2313 C CA . ILE A 1 286 ? 4.976 -35.705 4.543 1.00 61.12 286 ILE A CA 1
ATOM 2314 C C . ILE A 1 286 ? 5.815 -36.697 3.739 1.00 61.12 286 ILE A C 1
ATOM 2316 O O . ILE A 1 286 ? 6.913 -37.060 4.155 1.00 61.12 286 ILE A O 1
ATOM 2320 N N . GLN A 1 287 ? 5.319 -37.094 2.568 1.00 61.16 287 GLN A N 1
ATOM 2321 C CA . GLN A 1 287 ? 6.034 -37.981 1.661 1.00 61.16 287 GLN A CA 1
ATOM 2322 C C . GLN A 1 287 ? 7.362 -37.363 1.199 1.00 61.16 287 GLN A C 1
ATOM 2324 O O . GLN A 1 287 ? 8.395 -38.011 1.309 1.00 61.16 287 GLN A O 1
ATOM 2329 N N . ALA A 1 288 ? 7.373 -36.069 0.859 1.00 60.94 288 ALA A N 1
ATOM 2330 C CA . ALA A 1 288 ? 8.601 -35.344 0.519 1.00 60.94 288 ALA A CA 1
ATOM 2331 C C . ALA A 1 288 ? 9.642 -35.286 1.658 1.00 60.94 288 ALA A C 1
ATOM 2333 O O . ALA A 1 288 ? 10.836 -35.203 1.387 1.00 60.94 288 ALA A O 1
ATOM 2334 N N . VAL A 1 289 ? 9.214 -35.321 2.928 1.00 65.94 289 VAL A N 1
ATOM 2335 C CA . VAL A 1 289 ? 10.129 -35.425 4.081 1.00 65.94 289 VAL A CA 1
ATOM 2336 C C . VAL A 1 289 ? 10.635 -36.861 4.248 1.00 65.94 289 VAL A C 1
ATOM 2338 O O . VAL A 1 289 ? 11.818 -37.050 4.518 1.00 65.94 289 VAL A O 1
ATOM 2341 N N . LYS A 1 290 ? 9.767 -37.868 4.074 1.00 65.31 290 LYS A N 1
ATOM 2342 C CA . LYS A 1 290 ? 10.135 -39.293 4.169 1.00 65.31 290 LYS A CA 1
ATOM 2343 C C . LYS A 1 290 ? 11.098 -39.730 3.064 1.00 65.31 290 LYS A C 1
ATOM 2345 O O . LYS A 1 290 ? 11.993 -40.524 3.321 1.00 65.31 290 LYS A O 1
ATOM 2350 N N . GLU A 1 291 ? 10.912 -39.208 1.859 1.00 73.31 291 GLU A N 1
ATOM 2351 C CA . GLU A 1 291 ? 11.710 -39.526 0.670 1.00 73.31 291 GLU A CA 1
ATOM 2352 C C . GLU A 1 291 ? 12.919 -38.593 0.503 1.00 73.31 291 GLU A C 1
ATOM 2354 O O . GLU A 1 291 ? 13.649 -38.695 -0.484 1.00 73.31 291 GLU A O 1
ATOM 2359 N N . PHE A 1 292 ? 13.153 -37.668 1.445 1.00 71.56 292 PHE A N 1
ATOM 2360 C CA . PHE A 1 292 ? 14.259 -36.727 1.330 1.00 71.56 292 PHE A CA 1
ATOM 2361 C C . PHE A 1 292 ? 15.602 -37.481 1.392 1.00 71.56 292 PHE A C 1
ATOM 2363 O O . PHE A 1 292 ? 15.887 -38.140 2.397 1.00 71.56 292 PHE A O 1
ATOM 2370 N N . PRO A 1 293 ? 16.456 -37.391 0.355 1.00 74.25 293 PRO A N 1
ATOM 2371 C CA . PRO A 1 293 ? 17.719 -38.117 0.327 1.00 74.25 293 PRO A CA 1
ATOM 2372 C C . PRO A 1 293 ? 18.649 -37.620 1.437 1.00 74.25 293 PRO A C 1
ATOM 2374 O O . PRO A 1 293 ? 18.670 -36.427 1.750 1.00 74.25 293 PRO A O 1
ATOM 2377 N N . ARG A 1 294 ? 19.449 -38.525 2.024 1.00 72.38 294 ARG A N 1
ATOM 2378 C CA . ARG A 1 294 ? 20.375 -38.193 3.121 1.00 72.38 294 ARG A CA 1
ATOM 2379 C C . ARG A 1 294 ? 21.248 -36.989 2.721 1.00 72.38 294 ARG A C 1
ATOM 2381 O O . ARG A 1 294 ? 22.029 -37.122 1.777 1.00 72.38 294 ARG A O 1
ATOM 2388 N N . PRO A 1 295 ? 21.148 -35.838 3.418 1.00 77.50 295 PRO A N 1
ATOM 2389 C CA . PRO A 1 295 ? 21.890 -34.641 3.043 1.00 77.50 295 PRO A CA 1
ATOM 2390 C C . PRO A 1 295 ? 23.400 -34.894 3.078 1.00 77.50 295 PRO A C 1
ATOM 2392 O O . PRO A 1 295 ? 23.925 -35.344 4.095 1.00 77.50 295 PRO A O 1
ATOM 2395 N N . GLN A 1 296 ? 24.098 -34.580 1.987 1.00 73.81 296 GLN A N 1
ATOM 2396 C CA . GLN A 1 296 ? 25.554 -34.737 1.867 1.00 73.81 296 GLN A CA 1
ATOM 2397 C C . GLN A 1 296 ? 26.309 -33.404 1.951 1.00 73.81 296 GLN A C 1
ATOM 2399 O O . GLN A 1 296 ? 27.527 -33.389 2.100 1.00 73.81 296 GLN A O 1
ATOM 2404 N N . ASN A 1 297 ? 25.611 -32.269 1.852 1.00 72.19 297 ASN A N 1
ATOM 2405 C CA . ASN A 1 297 ? 26.229 -30.944 1.854 1.00 72.19 297 ASN A CA 1
ATOM 2406 C C . ASN A 1 297 ? 25.412 -29.904 2.641 1.00 72.19 297 ASN A C 1
ATOM 2408 O O . ASN A 1 297 ? 24.219 -30.074 2.902 1.00 72.19 297 ASN A O 1
ATOM 2412 N N . LYS A 1 298 ? 26.059 -28.787 3.006 1.00 68.31 298 LYS A N 1
ATOM 2413 C CA . LYS A 1 298 ? 25.458 -27.718 3.830 1.00 68.31 298 LYS A CA 1
ATOM 2414 C C . LYS A 1 298 ? 24.177 -27.132 3.216 1.00 68.31 298 LYS A C 1
ATOM 2416 O O . LYS A 1 298 ? 23.258 -26.766 3.945 1.00 68.31 298 LYS A O 1
ATOM 2421 N N . THR A 1 299 ? 24.089 -27.067 1.888 1.00 69.38 299 THR A N 1
ATOM 2422 C CA . THR A 1 299 ? 22.901 -26.576 1.170 1.00 69.38 299 THR A CA 1
ATOM 2423 C C . THR A 1 299 ? 21.717 -27.532 1.321 1.00 69.38 299 THR A C 1
ATOM 2425 O O . THR A 1 299 ? 20.610 -27.086 1.619 1.00 69.38 299 THR A O 1
ATOM 2428 N N . GLN A 1 300 ? 21.944 -28.841 1.192 1.00 71.50 300 GLN A N 1
ATOM 2429 C CA . GLN A 1 300 ? 20.922 -29.867 1.410 1.00 71.50 300 GLN A CA 1
ATOM 2430 C C . GLN A 1 300 ? 20.489 -29.932 2.877 1.00 71.50 300 GLN A C 1
ATOM 2432 O O . GLN A 1 300 ? 19.299 -30.068 3.142 1.00 71.50 300 GLN A O 1
ATOM 2437 N N . ILE A 1 301 ? 21.415 -29.746 3.827 1.00 72.12 301 ILE A N 1
ATOM 2438 C CA . ILE A 1 301 ? 21.082 -29.657 5.259 1.00 72.12 301 ILE A CA 1
ATOM 2439 C C . ILE A 1 301 ? 20.164 -28.453 5.518 1.00 72.12 301 ILE A C 1
ATOM 2441 O O . ILE A 1 301 ? 19.134 -28.600 6.169 1.00 72.12 301 ILE A O 1
ATOM 2445 N N . ARG A 1 302 ? 20.471 -27.273 4.958 1.00 67.62 302 ARG A N 1
ATOM 2446 C CA . ARG A 1 302 ? 19.603 -26.083 5.069 1.00 67.62 302 ARG A CA 1
ATOM 2447 C C . ARG A 1 302 ? 18.234 -26.291 4.422 1.00 67.62 302 ARG A C 1
ATOM 2449 O O . ARG A 1 302 ? 17.228 -25.872 4.986 1.00 67.62 302 ARG A O 1
ATOM 2456 N N . SER A 1 303 ? 18.190 -26.938 3.259 1.00 71.88 303 SER A N 1
ATOM 2457 C CA . SER A 1 303 ? 16.940 -27.252 2.559 1.00 71.88 303 SER A CA 1
ATOM 2458 C C . SER A 1 303 ? 16.061 -28.208 3.372 1.00 71.88 303 SER A C 1
ATOM 2460 O O . SER A 1 303 ? 14.880 -27.923 3.571 1.00 71.88 303 SER A O 1
ATOM 2462 N N . PHE A 1 304 ? 16.649 -29.272 3.925 1.00 76.94 304 PHE A N 1
ATOM 2463 C CA . PHE A 1 304 ? 15.961 -30.213 4.806 1.00 76.94 304 PHE A CA 1
ATOM 2464 C C . PHE A 1 304 ? 15.468 -29.539 6.090 1.00 76.94 304 PHE A C 1
ATOM 2466 O O . PHE A 1 304 ? 14.306 -29.691 6.452 1.00 76.94 304 PHE A O 1
ATOM 2473 N N . LEU A 1 305 ? 16.308 -28.732 6.749 1.00 72.31 305 LEU A N 1
ATOM 2474 C CA . LEU A 1 305 ? 15.921 -27.980 7.948 1.00 72.31 305 LEU A CA 1
ATOM 2475 C C . LEU A 1 305 ? 14.801 -26.970 7.666 1.00 72.31 305 LEU A C 1
ATOM 2477 O O . LEU A 1 305 ? 13.936 -26.778 8.515 1.00 72.31 305 LEU A O 1
ATOM 2481 N N . GLY A 1 306 ? 14.770 -26.355 6.481 1.00 69.19 306 GLY A N 1
ATOM 2482 C CA . GLY A 1 306 ? 13.667 -25.489 6.057 1.00 69.19 306 GLY A CA 1
ATOM 2483 C C . GLY A 1 306 ? 12.358 -26.258 5.858 1.00 69.19 306 GLY A C 1
ATOM 2484 O O . GLY A 1 306 ? 11.308 -25.830 6.342 1.00 69.19 306 GLY A O 1
ATOM 2485 N N . LEU A 1 307 ? 12.424 -27.420 5.199 1.00 69.31 307 LEU A N 1
ATOM 2486 C CA . LEU A 1 307 ? 11.276 -28.304 4.981 1.00 69.31 307 LEU A CA 1
ATOM 2487 C C . LEU A 1 307 ? 10.733 -28.862 6.308 1.00 69.31 307 LEU A C 1
ATOM 2489 O O . LEU A 1 307 ? 9.534 -28.792 6.568 1.00 69.31 307 LEU A O 1
ATOM 2493 N N . ALA A 1 308 ? 11.617 -29.357 7.175 1.00 67.06 308 ALA A N 1
ATOM 2494 C CA . ALA A 1 308 ? 11.272 -29.875 8.494 1.00 67.06 308 ALA A CA 1
ATOM 2495 C C . ALA A 1 308 ? 10.810 -28.755 9.445 1.00 67.06 308 ALA A C 1
ATOM 2497 O O . ALA A 1 308 ? 9.871 -28.935 10.218 1.00 67.06 308 ALA A O 1
ATOM 2498 N N . GLY A 1 309 ? 11.400 -27.561 9.333 1.00 63.38 309 GLY A N 1
ATOM 2499 C CA . GLY A 1 309 ? 11.035 -26.374 10.103 1.00 63.38 309 GLY A CA 1
ATOM 2500 C C . GLY A 1 309 ? 9.610 -25.888 9.836 1.00 63.38 309 GLY A C 1
ATOM 2501 O O . GLY A 1 309 ? 8.951 -25.401 10.756 1.00 63.38 309 GLY A O 1
ATOM 2502 N N . TYR A 1 310 ? 9.084 -26.093 8.624 1.00 61.12 310 TYR A N 1
ATOM 2503 C CA . TYR A 1 310 ? 7.669 -25.851 8.318 1.00 61.12 310 TYR A CA 1
ATOM 2504 C C . TYR A 1 310 ? 6.734 -26.726 9.178 1.00 61.12 310 TYR A C 1
ATOM 2506 O O . TYR A 1 310 ? 5.659 -26.278 9.577 1.00 61.12 310 TYR A O 1
ATOM 2514 N N . TYR A 1 311 ? 7.176 -27.935 9.541 1.00 62.09 311 TYR A N 1
ATOM 2515 C CA . TYR A 1 311 ? 6.454 -28.889 10.390 1.00 62.09 311 TYR A CA 1
ATOM 2516 C C . TYR A 1 311 ? 6.887 -28.881 11.856 1.00 62.09 311 TYR A C 1
ATOM 2518 O O . TYR A 1 311 ? 6.414 -29.714 12.624 1.00 62.09 311 TYR A O 1
ATOM 2526 N N . ARG A 1 312 ? 7.711 -27.912 12.283 1.00 61.06 312 ARG A N 1
ATOM 2527 C CA . ARG A 1 312 ? 8.250 -27.829 13.655 1.00 61.06 312 ARG A CA 1
ATOM 2528 C C . ARG A 1 312 ? 7.200 -27.964 14.760 1.00 61.06 312 ARG A C 1
ATOM 2530 O O . ARG A 1 312 ? 7.513 -28.432 15.841 1.00 61.06 312 ARG A O 1
ATOM 2537 N N . ARG A 1 313 ? 5.958 -27.538 14.497 1.00 51.31 313 ARG A N 1
ATOM 2538 C CA . ARG A 1 313 ? 4.843 -27.569 15.459 1.00 51.31 313 ARG A CA 1
ATOM 2539 C C . ARG A 1 313 ? 4.273 -28.981 15.678 1.00 51.31 313 ARG A C 1
ATOM 2541 O O . ARG A 1 313 ? 3.579 -29.193 16.660 1.00 51.31 313 ARG A O 1
ATOM 2548 N N . TYR A 1 314 ? 4.565 -29.919 14.780 1.00 58.22 314 TYR A N 1
ATOM 2549 C CA . TYR A 1 314 ? 4.102 -31.311 14.824 1.00 58.22 314 TYR A CA 1
ATOM 2550 C C . TYR A 1 314 ? 5.170 -32.292 15.311 1.00 58.22 314 TYR A C 1
ATOM 2552 O O . TYR A 1 314 ? 4.879 -33.473 15.470 1.00 58.22 314 TYR A O 1
ATOM 2560 N N . ILE A 1 315 ? 6.402 -31.819 15.511 1.00 62.84 315 ILE A N 1
ATOM 2561 C CA . ILE A 1 315 ? 7.540 -32.641 15.913 1.00 62.84 315 ILE A CA 1
ATOM 2562 C C . ILE A 1 315 ? 7.858 -32.301 17.377 1.00 62.84 315 ILE A C 1
ATOM 2564 O O . ILE A 1 315 ? 8.300 -31.177 17.643 1.00 62.84 315 ILE A O 1
ATOM 2568 N N . PRO A 1 316 ? 7.634 -33.226 18.329 1.00 49.41 316 PRO A N 1
ATOM 2569 C CA . PRO A 1 316 ? 8.047 -33.042 19.717 1.00 49.41 316 PRO A CA 1
ATOM 2570 C C . PRO A 1 316 ? 9.554 -32.772 19.787 1.00 49.41 316 PRO A C 1
ATOM 2572 O O . PRO A 1 316 ? 10.326 -33.399 19.065 1.00 49.41 316 PRO A O 1
ATOM 2575 N N . ASP A 1 317 ? 9.970 -31.813 20.614 1.00 56.44 317 ASP A N 1
ATOM 2576 C CA . ASP A 1 317 ? 11.384 -31.464 20.821 1.00 56.44 317 ASP A CA 1
ATOM 2577 C C . ASP A 1 317 ? 12.174 -31.116 19.542 1.00 56.44 317 ASP A C 1
ATOM 2579 O O . ASP A 1 317 ? 13.399 -31.276 19.480 1.00 56.44 317 ASP A O 1
ATOM 2583 N N . PHE A 1 318 ? 11.500 -30.564 18.522 1.00 61.09 318 PHE A N 1
ATOM 2584 C CA . PHE A 1 318 ? 12.139 -30.144 17.268 1.00 61.09 318 PHE A CA 1
ATOM 2585 C C . PHE A 1 318 ? 13.343 -29.218 17.491 1.00 61.09 318 PHE A C 1
ATOM 2587 O O . PHE A 1 318 ? 14.337 -29.303 16.776 1.00 61.09 318 PHE A O 1
ATOM 2594 N N . SER A 1 319 ? 13.284 -28.349 18.500 1.00 54.16 319 SER A N 1
ATOM 2595 C CA . SER A 1 319 ? 14.383 -27.462 18.883 1.00 54.16 319 SER A CA 1
ATOM 2596 C C . SER A 1 319 ? 15.652 -28.238 19.257 1.00 54.16 319 SER A C 1
ATOM 2598 O O . SER A 1 319 ? 16.715 -27.900 18.742 1.00 54.16 319 SER A O 1
ATOM 2600 N N . ARG A 1 320 ? 15.557 -29.324 20.039 1.00 58.59 320 ARG A N 1
ATOM 2601 C CA . ARG A 1 320 ? 16.700 -30.202 20.373 1.00 58.59 320 ARG A CA 1
ATOM 2602 C C . ARG A 1 320 ? 17.223 -30.963 19.154 1.00 58.59 320 ARG A C 1
ATOM 2604 O O . ARG A 1 320 ? 18.432 -31.004 18.934 1.00 58.59 320 ARG A O 1
ATOM 2611 N N . ALA A 1 321 ? 16.329 -31.512 18.333 1.00 59.59 321 ALA A N 1
ATOM 2612 C CA . ALA A 1 321 ? 16.710 -32.245 17.123 1.00 59.59 321 ALA A CA 1
ATOM 2613 C C . ALA A 1 321 ? 17.372 -31.335 16.067 1.00 59.59 321 ALA A C 1
ATOM 2615 O O . ALA A 1 321 ? 18.382 -31.696 15.464 1.00 59.59 321 ALA A O 1
ATOM 2616 N N . SER A 1 322 ? 16.847 -30.122 15.877 1.00 58.00 322 SER A N 1
ATOM 2617 C CA . SER A 1 322 ? 17.419 -29.125 14.966 1.00 58.00 322 SER A CA 1
ATOM 2618 C C . SER A 1 322 ? 18.736 -28.541 15.484 1.00 58.00 322 SER A C 1
ATOM 2620 O O . SER A 1 322 ? 19.610 -28.238 14.675 1.00 58.00 322 SER A O 1
ATOM 2622 N N . ALA A 1 323 ? 18.912 -28.435 16.809 1.00 56.28 323 ALA A N 1
ATOM 2623 C CA . ALA A 1 323 ? 20.139 -27.941 17.428 1.00 56.28 323 ALA A CA 1
ATOM 2624 C C . ALA A 1 323 ? 21.327 -28.868 17.142 1.00 56.28 323 ALA A C 1
ATOM 2626 O O . ALA A 1 323 ? 22.400 -28.376 16.821 1.00 56.28 323 ALA A O 1
ATOM 2627 N N . LEU A 1 324 ? 21.132 -30.192 17.147 1.00 57.25 324 LEU A N 1
ATOM 2628 C CA . LEU A 1 324 ? 22.151 -31.158 16.707 1.00 57.25 324 LEU A CA 1
ATOM 2629 C C . LEU A 1 324 ? 22.526 -30.974 15.225 1.00 57.25 324 LEU A C 1
ATOM 2631 O O . LEU A 1 324 ? 23.702 -31.031 14.869 1.00 57.25 324 LEU A O 1
ATOM 2635 N N . GLY A 1 325 ? 21.544 -30.693 14.362 1.00 57.12 325 GLY A N 1
ATOM 2636 C CA . GLY A 1 325 ? 21.779 -30.388 12.945 1.00 57.12 325 GLY A CA 1
ATOM 2637 C C . GLY A 1 325 ? 22.493 -29.049 12.704 1.00 57.12 325 GLY A C 1
ATOM 2638 O O . GLY A 1 325 ? 23.308 -28.944 11.789 1.00 57.12 325 GLY A O 1
ATOM 2639 N N . LEU A 1 326 ? 22.217 -28.038 13.532 1.00 55.81 326 LEU A N 1
ATOM 2640 C CA . LEU A 1 326 ? 22.887 -26.731 13.524 1.00 55.81 326 LEU A CA 1
ATOM 2641 C C . LEU A 1 326 ? 24.311 -26.813 14.100 1.00 55.81 326 LEU A C 1
ATOM 2643 O O . LEU A 1 326 ? 25.234 -26.275 13.500 1.00 55.81 326 LEU A O 1
ATOM 2647 N N . LEU A 1 327 ? 24.525 -27.580 15.171 1.00 53.06 327 LEU A N 1
ATOM 2648 C CA . LEU A 1 327 ? 25.852 -27.862 15.733 1.00 53.06 327 LEU A CA 1
ATOM 2649 C C . LEU A 1 327 ? 26.761 -28.571 14.719 1.00 53.06 327 LEU A C 1
ATOM 2651 O O . LEU A 1 327 ? 27.943 -28.255 14.620 1.00 53.06 327 LEU A O 1
ATOM 2655 N N . LEU A 1 328 ? 26.219 -29.480 13.902 1.00 52.81 328 LEU A N 1
ATOM 2656 C CA . LEU A 1 328 ? 26.954 -30.097 12.790 1.00 52.81 328 LEU A CA 1
ATOM 2657 C C . LEU A 1 328 ? 27.349 -29.087 11.694 1.00 52.81 328 LEU A C 1
ATOM 2659 O O . LEU A 1 328 ? 28.386 -29.257 11.048 1.00 52.81 328 LEU A O 1
ATOM 2663 N N . LEU A 1 329 ? 26.558 -28.028 11.486 1.00 52.19 329 LEU A N 1
ATOM 2664 C CA . LEU A 1 329 ? 26.900 -26.938 10.563 1.00 52.19 329 LEU A CA 1
ATOM 2665 C C . LEU A 1 329 ? 28.032 -26.056 11.118 1.00 52.19 329 LEU A C 1
ATOM 2667 O O . LEU A 1 329 ? 28.914 -25.671 10.340 1.00 52.19 329 LEU A O 1
ATOM 2671 N N . ASP A 1 330 ? 28.033 -25.809 12.432 1.00 49.88 330 ASP A N 1
ATOM 2672 C CA . ASP A 1 330 ? 29.029 -24.989 13.135 1.00 49.88 330 ASP A CA 1
ATOM 2673 C C . ASP A 1 330 ? 30.368 -25.728 13.333 1.00 49.88 330 ASP A C 1
ATOM 2675 O O . ASP A 1 330 ? 31.436 -25.164 13.082 1.00 49.88 330 ASP A O 1
ATOM 2679 N N . HIS A 1 331 ? 30.357 -27.026 13.662 1.00 49.75 331 HIS A N 1
ATOM 2680 C CA . HIS A 1 331 ? 31.587 -27.822 13.809 1.00 49.75 331 HIS A CA 1
ATOM 2681 C C . HIS A 1 331 ? 32.359 -28.000 12.488 1.00 49.75 331 HIS A C 1
ATOM 2683 O O . HIS A 1 331 ? 33.590 -28.061 12.496 1.00 49.75 331 HIS A O 1
ATOM 2689 N N . GLN A 1 332 ? 31.684 -27.988 11.332 1.00 44.69 332 GLN A N 1
ATOM 2690 C CA . GLN A 1 332 ? 32.373 -27.931 10.035 1.00 44.69 332 GLN A CA 1
ATOM 2691 C C . GLN A 1 332 ? 32.974 -26.554 9.713 1.00 44.69 332 GLN A C 1
ATOM 2693 O O . GLN A 1 332 ? 33.735 -26.432 8.755 1.00 44.69 332 GLN A O 1
ATOM 2698 N N . GLN A 1 333 ? 32.621 -25.501 10.448 1.00 40.44 333 GLN A N 1
ATOM 2699 C CA . GLN A 1 333 ? 33.232 -24.179 10.304 1.00 40.44 333 GLN A CA 1
ATOM 2700 C C . GLN A 1 333 ? 34.552 -24.099 11.091 1.00 40.44 333 GLN A C 1
ATOM 2702 O O . GLN A 1 333 ? 35.520 -23.521 10.597 1.00 40.44 333 GLN A O 1
ATOM 2707 N N . ALA A 1 334 ? 34.633 -24.782 12.240 1.00 35.62 334 ALA A N 1
ATOM 2708 C CA . ALA A 1 334 ? 35.846 -24.873 13.055 1.00 35.62 334 ALA A CA 1
ATOM 2709 C C . ALA A 1 334 ? 36.977 -25.682 12.385 1.00 35.62 334 ALA A C 1
ATOM 2711 O O . ALA A 1 334 ? 38.138 -25.282 12.460 1.00 35.62 334 ALA A O 1
ATOM 2712 N N . PHE A 1 335 ? 36.650 -26.761 11.661 1.00 35.78 335 PHE A N 1
ATOM 2713 C CA . PHE A 1 335 ? 37.645 -27.591 10.958 1.00 35.78 335 PHE A CA 1
ATOM 2714 C C . PHE A 1 335 ? 38.300 -26.885 9.753 1.00 35.78 335 PHE A C 1
ATOM 2716 O O . PHE A 1 335 ? 39.450 -27.160 9.421 1.00 35.78 335 PHE A O 1
ATOM 2723 N N . PHE A 1 336 ? 37.607 -25.935 9.113 1.00 36.78 336 PHE A N 1
ATOM 2724 C CA . PHE A 1 336 ? 38.143 -25.193 7.962 1.00 36.78 336 PHE A CA 1
ATOM 2725 C C . PHE A 1 336 ? 38.953 -23.943 8.340 1.00 36.78 336 PHE A C 1
ATOM 2727 O O . PHE A 1 336 ? 39.689 -23.437 7.499 1.00 36.78 336 PHE A O 1
ATOM 2734 N N . GLN A 1 337 ? 38.855 -23.448 9.581 1.00 36.59 337 GLN A N 1
ATOM 2735 C CA . GLN A 1 337 ? 39.677 -22.323 10.054 1.00 36.59 337 GLN A CA 1
ATOM 2736 C C . GLN A 1 337 ? 40.992 -22.758 10.719 1.00 36.59 337 GLN A C 1
ATOM 2738 O O . GLN A 1 337 ? 41.928 -21.966 10.787 1.00 36.59 337 GLN A O 1
ATOM 2743 N N . THR A 1 338 ? 41.102 -24.011 11.167 1.00 35.72 338 THR A N 1
ATOM 2744 C CA . THR A 1 338 ? 42.337 -24.560 11.760 1.00 35.72 338 THR A CA 1
ATOM 2745 C C . THR A 1 338 ? 43.236 -25.288 10.751 1.00 35.72 338 THR A C 1
ATOM 2747 O O . THR A 1 338 ? 44.438 -25.385 10.979 1.00 35.72 338 THR A O 1
ATOM 2750 N N . GLY A 1 339 ? 42.709 -25.712 9.595 1.00 34.12 339 GLY A N 1
ATOM 2751 C CA . GLY A 1 339 ? 43.478 -26.388 8.537 1.00 34.12 339 GLY A CA 1
ATOM 2752 C C . GLY A 1 339 ? 44.351 -25.490 7.644 1.00 34.12 339 GLY A C 1
ATOM 2753 O O . GLY A 1 339 ? 45.162 -26.004 6.883 1.00 34.12 339 GLY A O 1
ATOM 2754 N N . THR A 1 340 ? 44.231 -24.160 7.726 1.00 35.44 340 THR A N 1
ATOM 2755 C CA . THR A 1 340 ? 44.958 -23.206 6.856 1.00 35.44 340 THR A CA 1
ATOM 2756 C C . THR A 1 340 ? 46.149 -22.513 7.527 1.00 35.44 340 THR A C 1
ATOM 2758 O O . THR A 1 340 ? 46.754 -21.629 6.926 1.00 35.44 340 THR A O 1
ATOM 2761 N N . ARG A 1 341 ? 46.523 -22.905 8.756 1.00 35.94 341 ARG A N 1
ATOM 2762 C CA . ARG A 1 341 ? 47.641 -22.295 9.510 1.00 35.94 341 ARG A CA 1
ATOM 2763 C C . ARG A 1 341 ? 48.863 -23.197 9.741 1.00 35.94 341 ARG A C 1
ATOM 2765 O O . ARG A 1 341 ? 49.791 -22.755 10.402 1.00 35.94 341 ARG A O 1
ATOM 2772 N N . LEU A 1 342 ? 48.902 -24.409 9.176 1.00 35.09 342 LEU A N 1
ATOM 2773 C CA . LEU A 1 342 ? 50.017 -25.363 9.352 1.00 35.09 342 LEU A CA 1
ATOM 2774 C C . LEU A 1 342 ? 50.752 -25.765 8.056 1.00 35.09 342 LEU A C 1
ATOM 2776 O O . LEU A 1 342 ? 51.524 -26.715 8.071 1.00 35.09 342 LEU A O 1
ATOM 2780 N N . LEU A 1 343 ? 50.570 -25.043 6.944 1.00 34.16 343 LEU A N 1
ATOM 2781 C CA . LEU A 1 343 ? 51.268 -25.329 5.676 1.00 34.16 343 LEU A CA 1
ATOM 2782 C C . LEU A 1 343 ? 51.889 -24.084 5.023 1.00 34.16 343 LEU A C 1
ATOM 2784 O O . LEU A 1 343 ? 51.800 -23.926 3.815 1.00 34.16 343 LEU A O 1
ATOM 2788 N N . ASN A 1 344 ? 52.511 -23.194 5.802 1.00 36.44 344 ASN A N 1
ATOM 2789 C CA . ASN A 1 344 ? 53.377 -22.136 5.263 1.00 36.44 344 ASN A CA 1
ATOM 2790 C C . ASN A 1 344 ? 54.512 -21.800 6.246 1.00 36.44 344 ASN A C 1
ATOM 2792 O O . ASN A 1 344 ? 54.488 -20.768 6.907 1.00 36.44 344 ASN A O 1
ATOM 2796 N N . HIS A 1 345 ? 55.509 -22.679 6.318 1.00 30.50 345 HIS A N 1
ATOM 2797 C CA . HIS A 1 345 ? 56.888 -22.302 6.632 1.00 30.50 345 HIS A CA 1
ATOM 2798 C C . HIS A 1 345 ? 57.802 -23.084 5.677 1.00 30.50 345 HIS A C 1
ATOM 2800 O O . HIS A 1 345 ? 57.819 -24.314 5.754 1.00 30.50 345 HIS A O 1
ATOM 2806 N N . PRO A 1 346 ? 58.497 -22.422 4.735 1.00 33.78 346 PRO A N 1
ATOM 2807 C CA . PRO A 1 346 ? 59.612 -23.033 4.034 1.00 33.78 346 PRO A CA 1
ATOM 2808 C C . PRO A 1 346 ? 60.847 -23.029 4.950 1.00 33.78 346 PRO A C 1
ATOM 2810 O O . PRO A 1 346 ? 61.000 -22.118 5.761 1.00 33.78 346 PRO A O 1
ATOM 2813 N N . THR A 1 347 ? 61.634 -24.098 4.804 1.00 37.22 347 THR A N 1
ATOM 2814 C CA . THR A 1 347 ? 63.014 -24.362 5.270 1.00 37.22 347 THR A CA 1
ATOM 2815 C C . THR A 1 347 ? 63.769 -23.250 5.978 1.00 37.22 347 THR A C 1
ATOM 2817 O O . THR A 1 347 ? 63.916 -22.170 5.359 1.00 37.22 347 THR A O 1
#

Sequence (347 aa):
MASLLRDCEEFAVPYLDDVAIFSNTWEDHVKHLEEIFVKMKTAKLHLKPSKCQFAREHVKYLGHIVGQSQRKPGELKIQAVKEFPRPQNKTQIRSFLGLAGYYRRYIPDFSVIAAPLTDLLKGKDVKSSVNWTSTCEDAFEELKKRLSERPVLYSPDFTASFIIQSDASNFGIGVVLSQINQDSEEHPIMPLRLPFGLKNAPYDFSRLMASFLRDCEEFAVPYLDDVAIFSNTWEDHVKHLEEIFVKMKTAKLHLKPSKCQFAREHVKYLGHIVGQGQRKPGELKIQAVKEFPRPQNKTQIRSFLGLAGYYRRYIPDFSRASALGLLLLDHQQAFFQTGTRLLNHPT

Nearest PDB structures (foldseek):
  4mh8-assembly1_A  TM=7.669E-01  e=5.864E-13  Moloney murine leukemia virus isolate Shinnick
  8wut-assembly1_E  TM=7.785E-01  e=7.674E-13  Moloney murine leukemia virus
  7o0h-assembly1_A  TM=7.516E-01  e=1.661E-10  White-tufted-ear marmoset simian foamy virus
  7o0g-assembly1_A  TM=7.145E-01  e=1.952E-10  White-tufted-ear marmoset simian foamy virus
  7o24-assembly1_A  TM=6.838E-01  e=5.421E-10  White-tufted-ear marmoset simian foamy virus

Radius of gyration: 28.18 Å; Cα contacts (8 Å, |Δi|>4): 321; chains: 1; bounding box: 91×68×55 Å

=== Feature glossary ===
A reading guide for the features in this record.

Start from the sequence.

  · Sequence gives the chain of amino acids in standard one-letter code (A=alanine, C=cysteine, …, Y=tyrosine), read N→C. It is the only feature that is directly encoded by the gene; all structural features are derived from the folded form of this sequence.

Fold it, and you get atomic coordinates and the backbone conformation that goes with them.

  · Structure coordinates are given as an mmCIF _atom_site loop: one row per atom with element, residue name, chain id, sequence number, and x/y/z position in Å. Only the four main-chain atoms per residue are included here; side chains are omitted to keep the record compact.

  · Backbone dihedral angles. Every residue except chain termini has a φ (preceding-C → N → Cα → C) and a ψ (N → Cα → C → next-N). They are reported in degrees following the IUPAC sign convention. Secondary structure is essentially a statement about which (φ, ψ) basin each residue occupies.

  · Eight-state secondary structure (DSSP): H is the canonical α-helix, G the tighter 3₁₀-helix, I the wider π-helix; E/B are β-structure, T and S are turns and bends, and '-' is everything else. DSSP derives these from the pattern of main-chain N–H···O=C hydrogen bonds, not from the sequence.

  · SS3 is a coarse helix/strand/coil call (letters a/b/c) made by the P-SEA algorithm from inter-Cα distances and dihedrals. It is less detailed than DSSP but needs only Cα positions.

Summarize the fold with a handful of shape descriptors and a per-residue structural alphabet.

  · Radius of gyration (Rg) is the root-mean-square distance of Cα atoms from their centroid — a single number for overall size and compactness. A globular domain of N residues has Rg ≈ 2.2·N^0.38 Å; an extended or disordered chain has a much larger Rg. The Cα contact count is the number of residue pairs whose Cα atoms are within 8 Å and are more than four positions apart in sequence — a standard proxy for tertiary packing density. The bounding box is the smallest axis-aligned box enclosing all Cα atoms.

  · 3Di is Foldseek's structural alphabet. Each residue is assigned one of twenty discrete states based on how its Cα sits relative to its spatial (not sequential) neighbors. Aligning 3Di strings finds structural homologs roughly as well as full 3D superposition, but orders of magnitude faster.

  · Solvent-accessible surface area (SASA) is the area in Å² traced out by the centre of a 1.4 Å probe sphere (a water molecule) rolled over the protein's van der Waals surface (Shrake–Rupley / Lee–Richards construction). Buried residues have near-zero SASA; fully exposed residues can exceed 200 Å². The total SASA scales roughly with the number of surface residues.

Ask how reliable the model is.

  · For AlphaFold models, the B-factor field carries pLDDT — the model's own estimate of local accuracy on a 0–100 scale. Regions with pLDDT<50 should be treated as essentially unmodeled; they often correspond to intrinsically disordered segments.

  · For experimental (PDB) structures, the B-factor (temperature factor) quantifies the positional spread of each atom in the crystal — a combination of thermal vibration and static disorder — in units of Å². High B-factors mark flexible loops or poorly resolved regions; low B-factors mark the rigid, well-ordered core.

  · Predicted Aligned Error (PAE) is an AlphaFold confidence matrix: entry (i, j) is the expected error in the position of residue j, in ångströms, when the prediction is superimposed on the true structure at residue i. Low PAE within a block of residues means that block is internally rigid and well-predicted; high PAE between two blocks means their relative placement is uncertain even if each block individually is confident.

Place it in context: what it resembles, what it is annotated as, and how it looks.

  · Structural nearest neighbors (via Foldseek easy-search vs the PDB). Reported per hit: target PDB id, E-value, and alignment TM-score. A TM-score above ~0.5 is the conventional threshold for 'same fold'.

  · Functional annotations link the protein to curated databases. InterPro entries identify conserved domains and families by matching the sequence against member-database signatures (Pfam, PROSITE, CDD, …). Gene Ontology (GO) terms describe molecular function, biological process, and cellular component in a controlled vocabulary. CATH places the structure in a hierarchical fold classification (Class/Architecture/Topology/Homologous-superfamily). The organism is the source species.

  · The contact map is a binary N×N matrix image: pixel (i, j) is dark where Cα_i and Cα_j are within 8 Å and |i−j|>4. Because the |i−j|>4 filter removes local helical contacts, off-diagonal stripes parallel to the main diagonal indicate parallel β-sheets; stripes perpendicular to it indicate antiparallel β-sheets. The Ramachandran plot scatters every residue's (φ, ψ) pair against the sterically allowed regions. The PAE heatmap renders the predicted-aligned-error matrix.

  · Six rendered views show the 3D structure from the faces of a cube — i.e. along ±x, ±y, ±z. Rendering representation is drawn randomly per protein from cartoon (secondary-structure ribbons), sticks (backbone bonds), or molecular surface; coloring is either N→C rainbow (blue at the N-terminus through red at the C-terminus) or one color per chain.